Protein AF-A0A6L5XKI9-F1 (afdb_monomer_lite)

Foldseek 3Di:
DPPVVVVVCVVDVDPDPLVVLVVCVVVVPVVSVVVVVVVVVVPDCDDPPDPDPPPPPPVVVVVLVVQLVVLVVVLVVVLVVLVPDPVDDPLRSVLVNLVSLLVSLCSNCVSVVNHQDDWDWDADPLSWIWIATPVRKIWIHPPFKIFIDLVDPSRVVSSVSSCCSSQNPQWDDDRGMIGGHPDDPPPPVDPPPPPDDDDDDD

Sequence (202 aa):
MLPEREALRREIPYTSWQDFLKLEAEKGNETALAVLRSRKEVAEPEQPQEQKPPVKNWMERGSEYAMKTAIRAEYAEKERKLQQRDAISHKGKKQLQAFLHMEQITAEAHAEGTKLGKIKRRIDNNGIVIFTLESGGTIRDTGKEIFFSSHDTRAERVALLYAAKKWGKRLTIEKGHIMFQPERHIERKAPELEKKRKGLSR

pLDDT: mean 71.61, std 15.51, range [36.69, 89.5]

Radius of gyration: 30.49 Å; chains: 1; bounding box: 78×55×74 Å

Organism: NCBI:txid2605782

Secondary structure (DSSP, 8-state):
--HHHHHHHHH---SSHHHHHHHHHHTT-HHHHHHHHHHHHT-S-------PPP---HHHHHHHHHHHHHHHHHHHHHHHHHHT-TTS-HHHHHHHHHHHHHHHHHHHHHHTT------EEEE-TT--EEEE-TTS-EEEE-SSEEEE-TT-HHHHHHHHHHHHHHHTT-EEEETTEEEE----------------------

Structure (mmCIF, N/CA/C/O backbone):
data_AF-A0A6L5XKI9-F1
#
_entry.id   AF-A0A6L5XKI9-F1
#
loop_
_atom_site.group_PDB
_atom_site.id
_atom_site.type_symbol
_atom_site.label_atom_id
_atom_site.label_alt_id
_atom_site.label_comp_id
_atom_site.label_asym_id
_atom_site.label_entity_id
_atom_site.label_seq_id
_atom_site.pdbx_PDB_ins_code
_atom_site.Cartn_x
_atom_site.Cartn_y
_atom_site.Cartn_z
_atom_site.occupancy
_atom_site.B_iso_or_equiv
_atom_site.auth_seq_id
_atom_site.auth_comp_id
_atom_site.auth_asym_id
_atom_site.auth_atom_id
_atom_site.pdbx_PDB_model_num
ATOM 1 N N . MET A 1 1 ? -5.923 37.649 39.180 1.00 46.19 1 MET A N 1
ATOM 2 C CA . MET A 1 1 ? -7.287 37.341 38.688 1.00 46.19 1 MET A CA 1
ATOM 3 C C . MET A 1 1 ? -7.769 35.986 39.235 1.00 46.19 1 MET A C 1
ATOM 5 O O . MET A 1 1 ? -7.979 35.052 38.476 1.00 46.19 1 MET A O 1
ATOM 9 N N . LEU A 1 2 ? -7.904 35.858 40.561 1.00 53.28 2 LEU A N 1
ATOM 10 C CA . LEU A 1 2 ? -8.533 34.722 41.259 1.00 53.28 2 LEU A CA 1
ATOM 11 C C . LEU A 1 2 ? -9.493 35.098 42.429 1.00 53.28 2 LEU A C 1
ATOM 13 O O . LEU A 1 2 ? -10.073 34.165 42.972 1.00 53.28 2 LEU A O 1
ATOM 17 N N . PRO A 1 3 ? -9.745 36.373 42.821 1.00 54.84 3 PRO A N 1
ATOM 18 C CA . PRO A 1 3 ? -10.609 36.638 43.982 1.00 54.84 3 PRO A CA 1
ATOM 19 C C . PRO A 1 3 ? -12.112 36.453 43.692 1.00 54.84 3 PRO A C 1
ATOM 21 O O . PRO A 1 3 ? -12.876 36.112 44.589 1.00 54.84 3 PRO A O 1
ATOM 24 N N . GLU A 1 4 ? -12.552 36.597 42.437 1.00 52.97 4 GLU A N 1
ATOM 25 C CA . GLU A 1 4 ? -13.977 36.477 42.070 1.00 52.97 4 GLU A CA 1
ATOM 26 C C . GLU A 1 4 ? -14.499 35.031 42.146 1.00 52.97 4 GLU A C 1
ATOM 28 O O . GLU A 1 4 ? -15.661 34.796 42.473 1.00 52.97 4 GLU A O 1
ATOM 33 N N . ARG A 1 5 ? -13.635 34.031 41.911 1.00 49.28 5 ARG A N 1
ATOM 34 C CA . ARG A 1 5 ? -14.015 32.607 41.991 1.00 49.28 5 ARG A CA 1
ATOM 35 C C . ARG A 1 5 ? -14.169 32.114 43.428 1.00 49.28 5 ARG A C 1
ATOM 37 O O . ARG A 1 5 ? -14.938 31.192 43.669 1.00 49.28 5 ARG A O 1
ATOM 44 N N . GLU A 1 6 ? -13.435 32.695 44.372 1.00 52.97 6 GLU A N 1
ATOM 45 C CA . GLU A 1 6 ? -13.528 32.344 45.794 1.00 52.97 6 GLU A CA 1
ATOM 46 C C . GLU A 1 6 ? -14.753 32.978 46.459 1.00 52.97 6 GLU A C 1
ATOM 48 O O . GLU A 1 6 ? -15.376 32.341 47.308 1.00 52.97 6 GLU A O 1
ATOM 53 N N . ALA A 1 7 ? -15.159 34.173 46.016 1.00 53.84 7 ALA A N 1
ATOM 54 C CA . ALA A 1 7 ? -16.416 34.794 46.428 1.00 53.84 7 ALA A CA 1
ATOM 55 C C . ALA A 1 7 ? -17.636 33.973 45.967 1.00 53.84 7 ALA A C 1
ATOM 57 O O . ALA A 1 7 ? -18.486 33.629 46.785 1.00 53.84 7 ALA A O 1
ATOM 58 N N . LEU A 1 8 ? -17.658 33.534 44.701 1.00 53.00 8 LEU A N 1
ATOM 59 C CA . LEU A 1 8 ? -18.723 32.671 44.162 1.00 53.00 8 LEU A CA 1
ATOM 60 C C . LEU A 1 8 ? -18.808 31.294 44.849 1.00 53.00 8 LEU A C 1
ATOM 62 O O . LEU A 1 8 ? -19.882 30.702 44.924 1.00 53.00 8 LEU A O 1
ATOM 66 N N . ARG A 1 9 ? -17.696 30.783 45.399 1.00 50.03 9 ARG A N 1
ATOM 67 C CA . ARG A 1 9 ? -17.670 29.535 46.189 1.00 50.03 9 ARG A CA 1
ATOM 68 C C . ARG A 1 9 ? -18.319 29.667 47.568 1.00 50.03 9 ARG A C 1
ATOM 70 O O . ARG A 1 9 ? -18.692 28.648 48.140 1.00 50.03 9 ARG A O 1
ATOM 77 N N . ARG A 1 10 ? -18.432 30.881 48.120 1.00 54.41 10 ARG A N 1
ATOM 78 C CA . ARG A 1 10 ? -19.146 31.109 49.389 1.00 54.41 10 ARG A CA 1
ATOM 79 C C . ARG A 1 10 ? -20.660 31.143 49.199 1.00 54.41 10 ARG A C 1
ATOM 81 O O . ARG A 1 10 ? -21.382 30.754 50.107 1.00 54.41 10 ARG A O 1
ATOM 88 N N . GLU A 1 11 ? -21.123 31.576 48.031 1.00 56.28 11 GLU A N 1
ATOM 89 C CA . GLU A 1 11 ? -22.552 31.665 47.704 1.00 56.28 11 GLU A CA 1
ATOM 90 C C . GLU A 1 11 ? -23.128 30.339 47.189 1.00 56.28 11 GLU A C 1
ATOM 92 O O . GLU A 1 11 ? -24.318 30.076 47.350 1.00 56.28 11 GLU A O 1
ATOM 97 N N . ILE A 1 12 ? -22.288 29.476 46.609 1.00 57.06 12 ILE A N 1
ATOM 98 C CA . ILE A 1 12 ? -22.697 28.193 46.034 1.00 57.06 12 ILE A CA 1
ATOM 99 C C . ILE A 1 12 ? -21.876 27.056 46.672 1.00 57.06 12 ILE A C 1
ATOM 101 O O . ILE A 1 12 ? -20.781 26.744 46.198 1.00 57.06 12 ILE A O 1
ATOM 105 N N . PRO A 1 13 ? -22.376 26.402 47.742 1.00 62.66 13 PRO A N 1
ATOM 106 C CA . PRO A 1 13 ? -21.633 25.371 48.474 1.00 62.66 13 PRO A CA 1
ATOM 107 C C . PRO A 1 13 ? -21.589 24.004 47.765 1.00 62.66 13 PRO A C 1
ATOM 109 O O . PRO A 1 13 ? -21.212 23.010 48.378 1.00 62.66 13 PRO A O 1
ATOM 112 N N . TYR A 1 14 ? -21.973 23.917 46.488 1.00 65.50 14 TYR A N 1
ATOM 113 C CA . TYR A 1 14 ? -21.940 22.676 45.715 1.00 65.50 14 TYR A CA 1
ATOM 114 C C . TYR A 1 14 ? -20.891 22.753 44.601 1.00 65.50 14 TYR A C 1
ATOM 116 O O . TYR A 1 14 ? -20.975 23.557 43.677 1.00 65.50 14 TYR A O 1
ATOM 124 N N . THR A 1 15 ? -19.887 21.880 44.676 1.00 66.75 15 THR A N 1
ATOM 125 C CA . THR A 1 15 ? -18.858 21.702 43.634 1.00 66.75 15 THR A CA 1
ATOM 126 C C . THR A 1 15 ? -19.218 20.586 42.656 1.00 66.75 15 THR A C 1
ATOM 128 O O . THR A 1 15 ? -18.597 20.459 41.600 1.00 66.75 15 THR A O 1
ATOM 131 N N . SER A 1 16 ? -20.247 19.799 42.977 1.00 70.31 16 SER A N 1
ATOM 132 C CA . SER A 1 16 ? -20.778 18.745 42.129 1.00 70.31 16 SER A CA 1
ATOM 133 C C . SER A 1 16 ? -22.306 18.701 42.188 1.00 70.31 16 SER A C 1
ATOM 135 O O . SER A 1 16 ? -22.931 18.993 43.208 1.00 70.31 16 SER A O 1
ATOM 137 N N . TRP A 1 17 ? -22.920 18.269 41.086 1.00 75.12 17 TRP A N 1
ATOM 138 C CA . TRP A 1 17 ? -24.366 18.035 41.007 1.00 75.12 17 TRP A CA 1
ATOM 139 C C . TRP A 1 17 ? -24.859 17.002 42.037 1.00 75.12 17 TRP A C 1
ATOM 141 O O . TRP A 1 17 ? -26.009 17.033 42.457 1.00 75.12 17 TRP A O 1
ATOM 151 N N . GLN A 1 18 ? -23.989 16.086 42.473 1.00 81.62 18 GLN A N 1
ATOM 152 C CA . GLN A 1 18 ? -24.327 15.093 43.493 1.00 81.62 18 GLN A CA 1
ATOM 153 C C . GLN A 1 18 ? -24.444 15.708 44.890 1.00 81.62 18 GLN A C 1
ATOM 155 O O . GLN A 1 18 ? -25.317 15.292 45.646 1.00 81.62 18 GLN A O 1
ATOM 160 N N . ASP A 1 19 ? -23.609 16.692 45.228 1.00 81.62 19 ASP A N 1
ATOM 161 C CA . ASP A 1 19 ? -23.655 17.347 46.543 1.00 81.62 19 ASP A CA 1
ATOM 162 C C . ASP A 1 19 ? -24.897 18.228 46.681 1.00 81.62 19 ASP A C 1
ATOM 164 O O . ASP A 1 19 ? -25.539 18.232 47.729 1.00 81.62 19 ASP A O 1
ATOM 168 N N . PHE A 1 20 ? -25.301 18.876 45.583 1.00 83.38 20 PHE A N 1
ATOM 169 C CA . PHE A 1 20 ? -26.582 19.574 45.497 1.00 83.38 20 PHE A CA 1
ATOM 170 C C . PHE A 1 20 ? -27.761 18.628 45.775 1.00 83.38 20 PHE A C 1
ATOM 172 O O . PHE A 1 20 ? -28.589 18.910 46.636 1.00 83.38 20 PHE A O 1
ATOM 179 N N . LEU A 1 21 ? -27.805 17.468 45.109 1.00 85.38 21 LEU A N 1
ATOM 180 C CA . LEU A 1 21 ? -28.890 16.498 45.289 1.00 85.38 21 LEU A CA 1
ATOM 181 C C . LEU A 1 21 ? -28.933 15.888 46.697 1.00 85.38 21 LEU A C 1
ATOM 183 O O . LEU A 1 21 ? -30.017 15.593 47.187 1.00 85.38 21 LEU A O 1
ATOM 187 N N . LYS A 1 22 ? -27.784 15.695 47.358 1.00 84.38 22 LYS A N 1
ATOM 188 C CA . LYS A 1 22 ? -27.736 15.187 48.741 1.00 84.38 22 LYS A CA 1
ATOM 189 C C . LYS A 1 22 ? -28.336 16.179 49.728 1.00 84.38 22 LYS A C 1
ATOM 191 O O . LYS A 1 22 ? -29.192 15.797 50.514 1.00 84.38 22 LYS A O 1
ATOM 196 N N . LEU A 1 23 ? -27.930 17.442 49.644 1.00 83.44 23 LEU A N 1
ATOM 197 C CA . LEU A 1 23 ? -28.416 18.493 50.536 1.00 83.44 23 LEU A CA 1
ATOM 198 C C . LEU A 1 23 ? -29.910 18.763 50.311 1.00 83.44 23 LEU A C 1
ATOM 200 O O . LEU A 1 23 ? -30.669 18.976 51.253 1.00 83.44 23 LEU A O 1
ATOM 204 N N . GLU A 1 24 ? -30.350 18.702 49.057 1.00 84.12 24 GLU A N 1
ATOM 205 C CA . GLU A 1 24 ? -31.756 18.858 48.696 1.00 84.12 24 GLU A CA 1
ATOM 206 C C . GLU A 1 24 ? -32.603 17.659 49.170 1.00 84.12 24 GLU A C 1
ATOM 208 O O . GLU A 1 24 ? -33.712 17.842 49.669 1.00 84.12 24 GLU A O 1
ATOM 213 N N . ALA A 1 25 ? -32.061 16.437 49.127 1.00 87.12 25 ALA A N 1
ATOM 214 C CA . ALA A 1 25 ? -32.695 15.262 49.726 1.00 87.12 25 ALA A CA 1
ATOM 215 C C . ALA A 1 25 ? -32.739 15.331 51.268 1.00 87.12 25 ALA A C 1
ATOM 217 O O . ALA A 1 25 ? -33.746 14.945 51.856 1.00 87.12 25 ALA A O 1
ATOM 218 N N . GLU A 1 26 ? -31.699 15.862 51.926 1.00 83.38 26 GLU A N 1
ATOM 219 C CA . GLU A 1 26 ? -31.672 16.103 53.382 1.00 83.38 26 GLU A CA 1
ATOM 220 C C . GLU A 1 26 ? -32.713 17.141 53.824 1.00 83.38 26 GLU A C 1
ATOM 222 O O . GLU A 1 26 ? -33.290 17.020 54.902 1.00 83.38 26 GLU A O 1
ATOM 227 N N . LYS A 1 27 ? -33.021 18.120 52.965 1.00 85.12 27 LYS A N 1
ATOM 228 C CA . LYS A 1 27 ? -34.136 19.065 53.150 1.00 85.12 27 LYS A CA 1
ATOM 229 C C . LYS A 1 27 ? -35.521 18.447 52.909 1.00 85.12 27 LYS A C 1
ATOM 231 O O . LYS A 1 27 ? -36.521 19.145 53.056 1.00 85.12 27 LYS A O 1
ATOM 236 N N . GLY A 1 28 ? -35.591 17.162 52.553 1.00 85.12 28 GLY A N 1
ATOM 237 C CA . GLY A 1 28 ? -36.837 16.423 52.342 1.00 85.12 28 GLY A CA 1
ATOM 238 C C . GLY A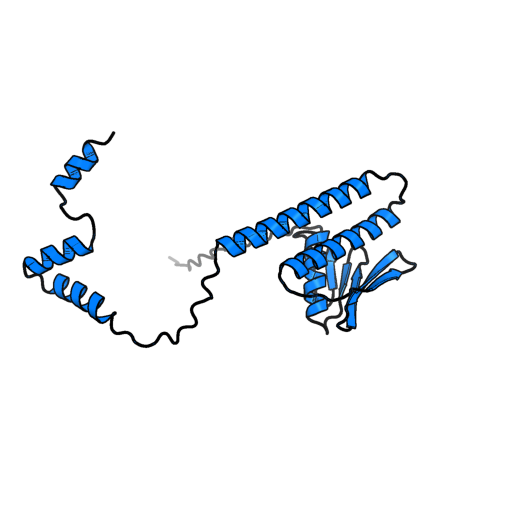 1 28 ? -37.347 16.421 50.900 1.00 85.12 28 GLY A C 1
ATOM 239 O O . GLY A 1 28 ? -38.498 16.064 50.669 1.00 85.12 28 GLY A O 1
ATOM 240 N N . ASN A 1 29 ? -36.530 16.804 49.912 1.00 87.25 29 ASN A N 1
ATOM 241 C CA . ASN A 1 29 ? -36.948 16.759 48.515 1.00 87.25 29 ASN A CA 1
ATOM 242 C C . ASN A 1 29 ? -36.943 15.315 47.980 1.00 87.25 29 ASN A C 1
ATOM 244 O O . ASN A 1 29 ? -35.898 14.732 47.669 1.00 87.25 29 ASN A O 1
ATOM 248 N N . GLU A 1 30 ? -38.140 14.753 47.822 1.00 84.62 30 GLU A N 1
ATOM 249 C CA . GLU A 1 30 ? -38.349 13.386 47.339 1.00 84.62 30 GLU A CA 1
ATOM 250 C C . GLU A 1 30 ? -37.837 13.172 45.910 1.00 84.62 30 GLU A C 1
ATOM 252 O O . GLU A 1 30 ? -37.385 12.077 45.576 1.00 84.62 30 GLU A O 1
ATOM 257 N N . THR A 1 31 ? -37.828 14.215 45.072 1.00 82.69 31 THR A N 1
ATOM 258 C CA . THR A 1 31 ? -37.318 14.114 43.695 1.00 82.69 31 THR A CA 1
ATOM 259 C C . THR A 1 31 ? -35.799 13.977 43.670 1.00 82.69 31 THR A C 1
ATOM 261 O O . THR A 1 31 ? -35.264 13.143 42.939 1.00 82.69 31 THR A O 1
ATOM 264 N N . ALA A 1 32 ? -35.090 14.717 44.526 1.00 83.69 32 ALA A N 1
ATOM 265 C CA . ALA A 1 32 ? -33.645 14.585 44.671 1.00 83.69 32 ALA A CA 1
ATOM 266 C C . ALA A 1 32 ? -33.271 13.208 45.245 1.00 83.69 32 ALA A C 1
ATOM 268 O O . ALA A 1 32 ? -32.338 12.558 44.763 1.00 83.69 32 ALA A O 1
ATOM 269 N N . LEU A 1 33 ? -34.059 12.719 46.210 1.00 83.44 33 LEU A N 1
ATOM 270 C CA . LEU A 1 33 ? -33.906 11.384 46.782 1.00 83.44 33 LEU A CA 1
ATOM 271 C C . LEU A 1 33 ? -34.162 10.276 45.746 1.00 83.44 33 LEU A C 1
ATOM 273 O O . LEU A 1 33 ? -33.397 9.315 45.684 1.00 83.44 33 LEU A O 1
ATOM 277 N N . ALA A 1 34 ? -35.183 10.421 44.898 1.00 84.94 34 ALA A N 1
ATOM 278 C CA . ALA A 1 34 ? -35.474 9.498 43.802 1.00 84.94 34 ALA A CA 1
ATOM 279 C C . ALA A 1 34 ? -34.345 9.463 42.760 1.00 84.94 34 ALA A C 1
ATOM 281 O O . ALA A 1 34 ? -33.941 8.382 42.338 1.00 84.94 34 ALA A O 1
ATOM 282 N N . VAL A 1 35 ? -33.764 10.613 42.397 1.00 84.44 35 VAL A N 1
ATOM 283 C CA . VAL A 1 35 ? -32.612 10.674 41.477 1.00 84.44 35 VAL A CA 1
ATOM 284 C C . VAL A 1 35 ? -31.374 10.000 42.082 1.00 84.44 35 VAL A C 1
ATOM 286 O O . VAL A 1 35 ? -30.648 9.292 41.378 1.00 84.44 35 VAL A O 1
ATOM 289 N N . LEU A 1 36 ? -31.133 10.173 43.388 1.00 83.25 36 LEU A N 1
ATOM 290 C CA . LEU A 1 36 ? -30.046 9.489 44.100 1.00 83.25 36 LEU A CA 1
ATOM 291 C C . LEU A 1 36 ? -30.270 7.973 44.187 1.00 83.25 36 LEU A C 1
ATOM 293 O O . LEU A 1 36 ? -29.310 7.218 44.027 1.00 83.25 36 LEU A O 1
ATOM 297 N N . ARG A 1 37 ? -31.513 7.525 44.407 1.00 80.69 37 ARG A N 1
ATOM 298 C CA . ARG A 1 37 ? -31.884 6.100 44.446 1.00 80.69 37 ARG A CA 1
ATOM 299 C C . ARG A 1 37 ? -31.805 5.450 43.070 1.00 80.69 37 ARG A C 1
ATOM 301 O O . ARG A 1 37 ? -31.129 4.440 42.949 1.00 80.69 37 ARG A O 1
ATOM 308 N N . SER A 1 38 ? -32.348 6.084 42.033 1.00 78.06 38 SER A N 1
ATOM 309 C CA . SER A 1 38 ? -32.266 5.614 40.644 1.00 78.06 38 SER A CA 1
ATOM 310 C C . SER A 1 38 ? -30.817 5.412 40.195 1.00 78.06 38 SER A C 1
ATOM 312 O O . SER A 1 38 ? -30.472 4.373 39.644 1.00 78.06 38 SER A O 1
ATOM 314 N N . ARG A 1 39 ? -29.918 6.358 40.500 1.00 67.75 39 ARG A N 1
ATOM 315 C CA . ARG A 1 39 ? -28.485 6.193 40.200 1.00 67.75 39 ARG A CA 1
ATOM 316 C C . ARG A 1 39 ? -27.820 5.045 40.959 1.00 67.75 39 ARG A C 1
ATOM 318 O O . ARG A 1 39 ? -26.808 4.538 40.485 1.00 67.75 39 ARG A O 1
ATOM 325 N N . LYS A 1 40 ? -28.339 4.681 42.132 1.00 61.16 40 LYS A N 1
ATOM 326 C CA . LYS A 1 40 ? -27.826 3.590 42.966 1.00 61.16 40 LYS A CA 1
ATOM 327 C C . LYS A 1 40 ? -28.435 2.236 42.575 1.00 61.16 40 LYS A C 1
ATOM 329 O O . LYS A 1 40 ? -27.748 1.234 42.685 1.00 61.16 40 LYS A O 1
ATOM 334 N N . GLU A 1 41 ? -29.664 2.221 42.061 1.00 52.72 41 GLU A N 1
ATOM 335 C CA . GLU A 1 41 ? -30.341 1.041 41.497 1.00 52.72 41 GLU A CA 1
ATOM 336 C C . GLU A 1 41 ? -29.781 0.621 40.131 1.00 52.72 41 GLU A C 1
ATOM 338 O O . GLU A 1 41 ? -29.843 -0.551 39.788 1.00 52.72 41 GLU A O 1
ATOM 343 N N . VAL A 1 42 ? -29.113 1.514 39.389 1.00 50.81 42 VAL A N 1
ATOM 344 C CA . VAL A 1 42 ? -28.298 1.116 38.216 1.00 50.81 42 VAL A CA 1
ATOM 345 C C . VAL A 1 42 ? -27.017 0.351 38.633 1.00 50.81 42 VAL A C 1
ATOM 347 O O . VAL A 1 42 ? -26.216 -0.037 37.788 1.00 50.81 42 VAL A O 1
ATOM 350 N N . ALA A 1 43 ? -26.801 0.103 39.931 1.00 48.38 43 ALA A N 1
ATOM 351 C CA . ALA A 1 43 ? -25.688 -0.687 40.455 1.00 48.38 43 ALA A CA 1
ATOM 352 C C . ALA A 1 43 ? -26.155 -1.987 41.142 1.00 48.38 43 ALA A C 1
ATOM 354 O O . ALA A 1 43 ? -25.793 -2.249 42.288 1.00 48.38 43 ALA A O 1
ATOM 355 N N . GLU A 1 44 ? -26.894 -2.832 40.423 1.00 38.69 44 GLU A N 1
ATOM 356 C CA . GLU A 1 44 ? -26.805 -4.288 40.597 1.00 38.69 44 GLU A CA 1
ATOM 357 C C . GLU A 1 44 ? -25.967 -4.877 39.443 1.00 38.69 44 GLU A C 1
ATOM 359 O O . GLU A 1 44 ? -26.133 -4.461 38.294 1.00 38.69 44 GLU A O 1
ATOM 364 N N . PRO A 1 45 ? -25.008 -5.787 39.715 1.00 46.81 45 PRO A N 1
ATOM 365 C CA . PRO A 1 45 ? -24.079 -6.297 38.715 1.00 46.81 45 PRO A CA 1
ATOM 366 C C . PRO A 1 45 ? -24.757 -7.376 37.865 1.00 46.81 45 PRO A C 1
ATOM 368 O O . PRO A 1 45 ? -24.507 -8.570 38.028 1.00 46.81 45 PRO A O 1
ATOM 371 N N . GLU A 1 46 ? -25.610 -6.958 36.937 1.00 38.72 46 GLU A N 1
ATOM 372 C CA . GLU A 1 46 ? -26.016 -7.816 35.834 1.00 38.72 46 GLU A CA 1
ATOM 373 C C . GLU A 1 46 ? -24.802 -7.997 34.908 1.00 38.72 46 GLU A C 1
ATOM 375 O O . GLU A 1 46 ? -24.104 -7.046 34.544 1.00 38.72 46 GLU A O 1
ATOM 380 N N . GLN A 1 47 ? -24.461 -9.256 34.646 1.00 43.94 47 GLN A N 1
ATOM 381 C CA . GLN A 1 47 ? -23.241 -9.666 33.962 1.00 43.94 47 GLN A CA 1
ATOM 382 C C . GLN A 1 47 ? -23.002 -8.865 32.673 1.00 43.94 47 GLN A C 1
ATOM 384 O O . GLN A 1 47 ? -23.877 -8.843 31.807 1.00 43.94 47 GLN A O 1
ATOM 389 N N . PRO A 1 48 ? -21.805 -8.290 32.454 1.00 39.19 48 PRO A N 1
ATOM 390 C CA . PRO A 1 48 ? -21.479 -7.709 31.166 1.00 39.19 48 PRO A CA 1
ATOM 391 C C . PRO A 1 48 ? -21.211 -8.831 30.150 1.00 39.19 48 PRO A C 1
ATOM 393 O O . PRO A 1 48 ? -20.065 -9.119 29.811 1.00 39.19 48 PRO A O 1
ATOM 396 N N . GLN A 1 49 ? -22.270 -9.418 29.589 1.00 44.94 49 GLN A N 1
ATOM 397 C CA . GLN A 1 49 ? -22.266 -9.816 28.180 1.00 44.94 49 GLN A CA 1
ATOM 398 C C . GLN A 1 49 ? -22.451 -8.562 27.317 1.00 44.94 49 GLN A C 1
ATOM 400 O O . GLN A 1 49 ? -23.374 -8.429 26.526 1.00 44.94 49 GLN A O 1
ATOM 405 N N . GLU A 1 50 ? -21.512 -7.635 27.452 1.00 42.50 50 GLU A N 1
ATOM 406 C CA . GLU A 1 50 ? -21.270 -6.608 26.460 1.00 42.50 50 GLU A CA 1
ATOM 407 C C . GLU A 1 50 ? -19.849 -6.829 25.980 1.00 42.50 50 GLU A C 1
ATOM 409 O O . GLU A 1 50 ? -18.882 -6.731 26.741 1.00 42.50 50 GLU A O 1
ATOM 414 N N . GLN A 1 51 ? -19.727 -7.152 24.697 1.00 43.62 51 GLN A N 1
ATOM 415 C CA . GLN A 1 51 ? -18.487 -7.011 23.956 1.00 43.62 51 GLN A CA 1
ATOM 416 C C . GLN A 1 51 ? -18.083 -5.534 24.025 1.00 43.62 51 GLN A C 1
ATOM 418 O O . GLN A 1 51 ? -18.369 -4.747 23.125 1.00 43.62 51 GLN A O 1
ATOM 423 N N . LYS A 1 52 ? -17.428 -5.139 25.122 1.00 36.69 52 LYS A N 1
ATOM 424 C CA . LYS A 1 52 ? -16.680 -3.891 25.189 1.00 36.69 52 LYS A CA 1
ATOM 425 C C . LYS A 1 52 ? -15.744 -3.927 23.981 1.00 36.69 52 LYS A C 1
ATOM 427 O O . LYS A 1 52 ? -15.005 -4.911 23.848 1.00 36.69 52 LYS A O 1
ATOM 432 N N . PRO A 1 53 ? -15.744 -2.917 23.087 1.00 45.12 53 PRO A N 1
ATOM 433 C CA . PRO A 1 53 ? -14.667 -2.827 22.115 1.00 45.12 53 PRO A CA 1
ATOM 434 C C . PRO A 1 53 ? -13.368 -2.902 22.921 1.00 45.12 53 PRO A C 1
ATOM 436 O O . PRO A 1 53 ? -13.316 -2.301 24.003 1.00 45.12 53 PRO A O 1
ATOM 439 N N . PRO A 1 54 ? -12.358 -3.672 22.471 1.00 47.59 54 PRO A N 1
ATOM 440 C CA . PRO A 1 54 ? -11.141 -3.843 23.245 1.00 47.59 54 PRO A CA 1
ATOM 441 C C . PRO A 1 54 ? -10.673 -2.446 23.623 1.00 47.59 54 PRO A C 1
ATOM 443 O O . PRO A 1 54 ? -10.594 -1.577 22.742 1.00 47.59 54 PRO A O 1
ATOM 446 N N . VAL A 1 55 ? -10.469 -2.209 24.924 1.00 51.16 55 VAL A N 1
ATOM 447 C CA . VAL A 1 55 ? -9.896 -0.969 25.448 1.00 51.16 55 VAL A CA 1
ATOM 448 C C . VAL A 1 55 ? -8.495 -0.905 24.858 1.00 51.16 55 VAL A C 1
ATOM 450 O O . VAL A 1 55 ? -7.527 -1.404 25.413 1.00 51.16 55 VAL A O 1
ATOM 453 N N . LYS A 1 56 ? -8.426 -0.417 23.621 1.00 56.88 56 LYS A N 1
ATOM 454 C CA . LYS A 1 56 ? -7.223 -0.326 22.815 1.00 56.88 56 LYS A CA 1
ATOM 455 C C . LYS A 1 56 ? -6.331 0.643 23.571 1.00 56.88 56 LYS A C 1
ATOM 457 O O . LYS A 1 56 ? -6.630 1.838 23.600 1.00 56.88 56 LYS A O 1
ATOM 462 N N . ASN A 1 57 ? -5.272 0.117 24.174 1.00 64.44 57 ASN A N 1
ATOM 463 C CA . ASN A 1 57 ? -4.252 0.899 24.847 1.00 64.44 57 ASN A CA 1
ATOM 464 C C . ASN A 1 57 ? -3.763 1.990 23.891 1.00 64.44 57 ASN A C 1
ATOM 466 O O . ASN A 1 57 ? -3.150 1.726 22.856 1.00 64.44 57 ASN A O 1
ATOM 470 N N . TRP A 1 58 ? -4.060 3.244 24.221 1.00 56.06 58 TRP A N 1
ATOM 471 C CA . TRP A 1 58 ? -3.624 4.391 23.427 1.00 56.06 58 TRP A CA 1
ATOM 472 C C . TRP A 1 58 ? -2.090 4.466 23.339 1.00 56.06 58 TRP A C 1
ATOM 474 O O . TRP A 1 58 ? -1.564 4.927 22.328 1.00 56.06 58 TRP A O 1
ATOM 484 N N . MET A 1 59 ? -1.384 3.935 24.346 1.00 60.72 59 MET A N 1
ATOM 485 C CA . MET A 1 59 ? 0.074 3.776 24.352 1.00 60.72 59 MET A CA 1
ATOM 486 C C . MET A 1 59 ? 0.577 2.745 23.334 1.00 60.72 59 MET A C 1
ATOM 488 O O . MET A 1 59 ? 1.531 3.032 22.617 1.00 60.72 59 MET A O 1
ATOM 492 N N . GLU A 1 60 ? -0.076 1.587 23.211 1.00 64.25 60 GLU A N 1
ATOM 493 C CA . GLU A 1 60 ? 0.286 0.573 22.207 1.00 64.25 60 GLU A CA 1
ATOM 494 C C . GLU A 1 60 ? 0.083 1.115 20.795 1.00 64.25 60 GLU A C 1
ATOM 496 O O . GLU A 1 60 ? 0.990 1.031 19.972 1.00 64.25 60 GLU A O 1
ATOM 501 N N . ARG A 1 61 ? -1.043 1.802 20.544 1.00 60.88 61 ARG A N 1
ATOM 502 C CA . ARG A 1 61 ? -1.246 2.499 19.266 1.00 60.88 61 ARG A CA 1
ATOM 503 C C . ARG A 1 61 ? -0.141 3.517 19.009 1.00 60.88 61 ARG A C 1
ATOM 505 O O . ARG A 1 61 ? 0.385 3.560 17.905 1.00 60.88 61 ARG A O 1
ATOM 512 N N . GLY A 1 62 ? 0.206 4.342 19.999 1.00 68.50 62 GLY A N 1
ATOM 513 C CA . GLY A 1 62 ? 1.278 5.333 19.876 1.00 68.50 62 GLY A CA 1
ATOM 514 C C . GLY A 1 62 ? 2.620 4.702 19.499 1.00 68.50 62 GLY A C 1
ATOM 515 O O . GLY A 1 62 ? 3.300 5.206 18.606 1.00 68.50 62 GLY A O 1
ATOM 516 N N . SER A 1 63 ? 2.952 3.563 20.113 1.00 70.75 63 SER A N 1
ATOM 517 C CA . SER A 1 63 ? 4.151 2.777 19.806 1.00 70.75 63 SER A CA 1
ATOM 518 C C . SER A 1 63 ? 4.116 2.199 18.386 1.00 70.75 63 SER A C 1
ATOM 520 O O . SER A 1 63 ? 5.054 2.394 17.616 1.00 70.75 63 SER A O 1
ATOM 522 N N . GLU A 1 64 ? 3.002 1.584 17.978 1.00 65.69 64 GLU A N 1
ATOM 523 C CA . GLU A 1 64 ? 2.812 1.068 16.614 1.00 65.69 64 GLU A CA 1
ATOM 524 C C . GLU A 1 64 ? 2.908 2.178 15.556 1.00 65.69 64 GLU A C 1
ATOM 526 O O . GLU A 1 64 ? 3.521 1.995 14.500 1.00 65.69 64 GLU A O 1
ATOM 531 N N . TYR A 1 65 ? 2.330 3.353 15.827 1.00 67.81 65 TYR A N 1
ATOM 532 C CA . TYR A 1 65 ? 2.452 4.522 14.956 1.00 67.81 65 TYR A CA 1
ATOM 533 C C . TYR A 1 65 ? 3.901 5.000 14.869 1.00 67.81 65 TYR A C 1
ATOM 535 O O . TYR A 1 65 ? 4.373 5.252 13.761 1.00 67.81 65 TYR A O 1
ATOM 543 N N . ALA A 1 66 ? 4.614 5.075 15.996 1.00 72.88 66 ALA A N 1
ATOM 544 C CA . ALA A 1 66 ? 6.020 5.465 16.036 1.00 72.88 66 ALA A CA 1
ATOM 545 C C . ALA A 1 66 ? 6.901 4.493 15.230 1.00 72.88 66 ALA A C 1
ATOM 547 O O . ALA A 1 66 ? 7.690 4.926 14.384 1.00 72.88 66 ALA A O 1
ATOM 548 N N . MET A 1 67 ? 6.699 3.182 15.398 1.00 74.06 67 MET A N 1
ATOM 549 C CA . MET A 1 67 ? 7.390 2.146 14.622 1.00 74.06 67 MET A CA 1
ATOM 550 C C . MET A 1 67 ? 7.114 2.286 13.121 1.00 74.06 67 MET A C 1
ATOM 552 O O . MET A 1 67 ? 8.046 2.312 12.318 1.00 74.06 67 MET A O 1
ATOM 556 N N . LYS A 1 68 ? 5.850 2.478 12.721 1.00 74.69 68 LYS A N 1
ATOM 557 C CA . LYS A 1 68 ? 5.488 2.739 11.317 1.00 74.69 68 LYS A CA 1
ATOM 558 C C . LYS A 1 68 ? 6.141 4.006 10.778 1.00 74.69 68 LYS A C 1
ATOM 560 O O . LYS A 1 68 ? 6.575 4.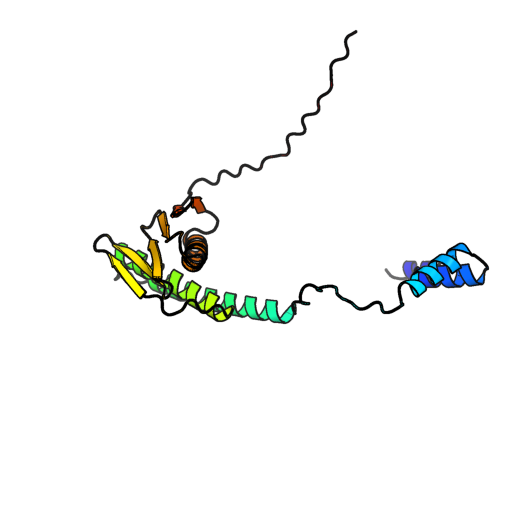023 9.628 1.00 74.69 68 LYS A O 1
ATOM 565 N N . THR A 1 69 ? 6.213 5.075 11.571 1.00 74.38 69 THR A N 1
ATOM 566 C CA . THR A 1 69 ? 6.866 6.319 11.143 1.00 74.38 69 THR A CA 1
ATOM 567 C C . THR A 1 69 ? 8.373 6.164 10.985 1.00 74.38 69 THR A C 1
ATOM 569 O O . THR A 1 69 ? 8.915 6.703 10.024 1.00 74.38 69 THR A O 1
ATOM 572 N N . ALA A 1 70 ? 9.031 5.385 11.846 1.00 78.56 70 ALA A N 1
ATOM 573 C CA . ALA A 1 70 ? 10.454 5.083 11.721 1.00 78.56 70 ALA A CA 1
ATOM 574 C C . ALA A 1 70 ? 10.735 4.282 10.443 1.00 78.56 70 ALA A C 1
ATOM 576 O O . ALA A 1 70 ? 11.538 4.709 9.616 1.00 78.56 70 ALA A O 1
ATOM 577 N N . ILE A 1 71 ? 9.965 3.212 10.204 1.00 78.00 71 ILE A N 1
ATOM 578 C CA . ILE A 1 71 ? 10.020 2.437 8.954 1.00 78.00 71 ILE A CA 1
ATOM 579 C C . ILE A 1 71 ? 9.831 3.379 7.754 1.00 78.00 71 ILE A C 1
ATOM 581 O O . ILE A 1 71 ? 10.620 3.378 6.811 1.00 78.00 71 ILE A O 1
ATOM 585 N N . ARG A 1 72 ? 8.822 4.256 7.791 1.00 77.69 72 ARG A N 1
ATOM 586 C CA . ARG A 1 72 ? 8.578 5.234 6.718 1.00 77.69 72 ARG A CA 1
ATOM 587 C C . ARG A 1 72 ? 9.755 6.170 6.473 1.00 77.69 72 ARG A C 1
ATOM 589 O O . ARG A 1 72 ? 10.037 6.447 5.309 1.00 77.69 72 ARG A O 1
ATOM 596 N N . ALA A 1 73 ? 10.407 6.649 7.528 1.00 74.69 73 ALA A N 1
ATOM 597 C CA . ALA A 1 73 ? 11.566 7.525 7.421 1.00 74.69 73 ALA A CA 1
ATOM 598 C C . ALA A 1 73 ? 12.752 6.802 6.764 1.00 74.69 73 ALA A C 1
ATOM 600 O O . ALA A 1 73 ? 13.307 7.308 5.790 1.00 74.69 73 ALA A O 1
ATOM 601 N N . GLU A 1 74 ? 13.064 5.581 7.203 1.00 78.44 74 GLU A N 1
ATOM 602 C CA . GLU A 1 74 ? 14.149 4.773 6.632 1.00 78.44 74 GLU A CA 1
ATOM 603 C C . GLU A 1 74 ? 13.957 4.514 5.131 1.00 78.44 74 GLU A C 1
ATOM 605 O O . GLU A 1 74 ? 14.884 4.658 4.329 1.00 78.44 74 GLU A O 1
ATOM 610 N N . TYR A 1 75 ? 12.742 4.143 4.719 1.00 78.94 75 TYR A N 1
ATOM 611 C CA . TYR A 1 75 ? 12.455 3.896 3.306 1.00 78.94 75 TYR A CA 1
ATOM 612 C C . TYR A 1 75 ? 12.447 5.191 2.477 1.00 78.94 75 TYR A C 1
ATOM 614 O O . TYR A 1 75 ? 12.897 5.169 1.331 1.00 78.94 75 TYR A O 1
ATOM 622 N N . ALA A 1 76 ? 12.054 6.333 3.052 1.00 75.31 76 ALA A N 1
ATOM 623 C CA . ALA A 1 76 ? 12.164 7.634 2.384 1.00 75.31 76 ALA A CA 1
ATOM 624 C C . ALA A 1 76 ? 13.629 8.045 2.140 1.00 75.31 76 ALA A C 1
ATOM 626 O O . ALA A 1 76 ? 13.958 8.612 1.095 1.00 75.31 76 ALA A O 1
ATOM 627 N N . GLU A 1 77 ? 14.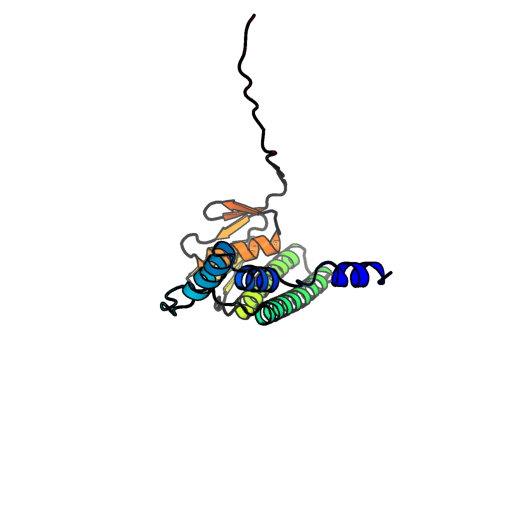540 7.723 3.060 1.00 78.00 77 GLU A N 1
ATOM 628 C CA . GLU A 1 77 ? 15.974 7.925 2.840 1.00 78.00 77 GLU A CA 1
ATOM 629 C C . GLU A 1 77 ? 16.518 7.031 1.724 1.00 78.00 77 GLU A C 1
ATOM 631 O O . GLU A 1 77 ? 17.312 7.485 0.895 1.00 78.00 77 GLU A O 1
ATOM 636 N N . LYS A 1 78 ? 16.074 5.769 1.662 1.00 79.31 78 LYS A N 1
ATOM 637 C CA . LYS A 1 78 ? 16.432 4.852 0.568 1.00 79.31 78 LYS A CA 1
ATOM 638 C C . LYS A 1 78 ? 15.945 5.378 -0.785 1.00 79.31 78 LYS A C 1
ATOM 640 O O . LYS A 1 78 ? 16.710 5.343 -1.749 1.00 79.31 78 LYS A O 1
ATOM 645 N N . GLU A 1 79 ? 14.728 5.920 -0.856 1.00 77.00 79 GLU A N 1
ATOM 646 C CA . GLU A 1 79 ? 14.215 6.568 -2.070 1.00 77.00 79 GLU A CA 1
ATOM 647 C C . GLU A 1 79 ? 15.048 7.795 -2.467 1.00 77.00 79 GLU A C 1
ATOM 649 O O . GLU A 1 79 ? 15.403 7.940 -3.637 1.00 77.00 79 GLU A O 1
ATOM 654 N N . ARG A 1 80 ? 15.433 8.650 -1.509 1.00 77.19 80 ARG A N 1
ATOM 655 C CA . ARG A 1 80 ? 16.307 9.808 -1.776 1.00 77.19 80 ARG A CA 1
ATOM 656 C C . ARG A 1 80 ? 17.667 9.391 -2.327 1.00 77.19 80 ARG A C 1
ATOM 658 O O . ARG A 1 80 ? 18.112 9.937 -3.335 1.00 77.19 80 ARG A O 1
ATOM 665 N N . LYS A 1 81 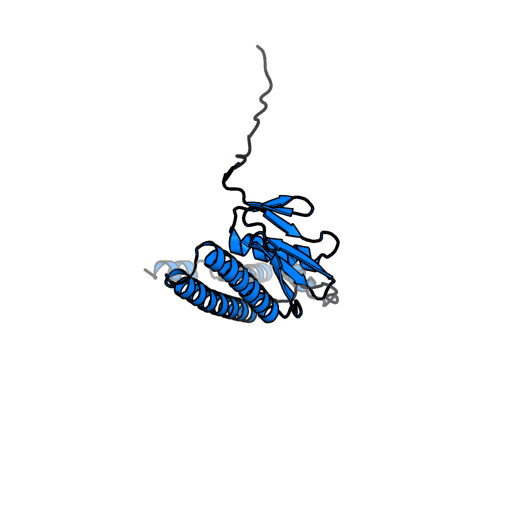? 18.296 8.381 -1.722 1.00 81.38 81 LYS A N 1
ATOM 666 C CA . LYS A 1 81 ? 19.563 7.810 -2.210 1.00 81.38 81 LYS A CA 1
ATOM 667 C C . LYS A 1 81 ? 19.415 7.240 -3.622 1.00 81.38 81 LYS A C 1
ATOM 669 O O . LYS A 1 81 ? 20.326 7.367 -4.432 1.00 81.38 81 LYS A O 1
ATOM 674 N N . LEU A 1 82 ? 18.271 6.631 -3.937 1.00 76.38 82 LEU A N 1
ATOM 675 C CA . LEU A 1 82 ? 17.986 6.123 -5.279 1.00 76.38 82 LEU A CA 1
ATOM 676 C C . LEU A 1 82 ? 17.820 7.256 -6.305 1.00 76.38 82 LEU A C 1
ATOM 678 O O . LEU A 1 82 ? 18.291 7.125 -7.434 1.00 76.38 82 LEU A O 1
ATOM 682 N N . GLN A 1 83 ? 17.184 8.366 -5.926 1.00 76.38 83 GLN A N 1
ATOM 683 C CA . GLN A 1 83 ? 17.011 9.526 -6.805 1.00 76.38 83 GLN A CA 1
ATOM 684 C C . GLN A 1 83 ? 18.344 10.196 -7.146 1.00 76.38 83 GLN A C 1
ATOM 686 O O . GLN A 1 83 ? 18.573 10.485 -8.320 1.00 76.38 83 GLN A O 1
ATOM 691 N N . GLN A 1 84 ? 19.220 10.355 -6.149 1.00 80.94 84 GLN A N 1
ATOM 692 C CA . GLN A 1 84 ? 20.551 10.966 -6.274 1.00 80.94 84 GLN A CA 1
ATOM 693 C C . GLN A 1 84 ? 21.541 10.148 -7.118 1.00 80.94 84 GLN A C 1
ATOM 695 O O . GLN A 1 84 ? 22.590 10.650 -7.504 1.00 80.94 84 GLN A O 1
ATOM 700 N N . ARG A 1 85 ? 21.251 8.872 -7.397 1.00 81.31 85 ARG A N 1
ATOM 701 C CA . ARG A 1 85 ? 22.113 8.037 -8.241 1.00 81.31 85 ARG A CA 1
ATOM 702 C C . ARG A 1 85 ? 21.888 8.356 -9.712 1.00 81.31 85 ARG A C 1
ATOM 704 O O . ARG A 1 85 ? 20.916 7.886 -10.295 1.00 81.31 85 ARG A O 1
ATOM 711 N N . ASP A 1 86 ? 22.808 9.068 -10.344 1.00 75.06 86 ASP A N 1
ATOM 712 C CA . ASP A 1 86 ? 22.704 9.397 -11.776 1.00 75.06 86 ASP A CA 1
ATOM 713 C C . ASP A 1 86 ? 23.117 8.252 -12.712 1.00 75.06 86 ASP A C 1
ATOM 715 O O . ASP A 1 86 ? 22.729 8.227 -13.874 1.00 75.06 86 ASP A O 1
ATOM 719 N N . ALA A 1 87 ? 23.794 7.227 -12.187 1.00 81.44 87 ALA A N 1
ATOM 720 C CA . ALA A 1 87 ? 24.228 6.053 -12.950 1.00 81.44 87 ALA A CA 1
ATOM 721 C C . ALA A 1 87 ? 23.086 5.112 -13.402 1.00 81.44 87 ALA A C 1
ATOM 723 O O . ALA A 1 87 ? 23.333 4.143 -14.117 1.00 81.44 87 ALA A O 1
ATOM 724 N N . ILE A 1 88 ? 21.841 5.341 -12.967 1.00 81.06 88 ILE A N 1
ATOM 725 C CA . ILE A 1 88 ? 20.708 4.441 -13.229 1.00 81.06 88 ILE A CA 1
ATOM 726 C C . ILE A 1 88 ? 19.751 5.088 -14.230 1.00 81.06 88 ILE A C 1
ATOM 728 O O . ILE A 1 88 ? 19.240 6.184 -14.000 1.00 81.06 88 ILE A O 1
ATOM 732 N N . SER A 1 89 ? 19.429 4.362 -15.303 1.00 83.38 89 SER A N 1
ATOM 733 C CA . SER A 1 89 ? 18.407 4.773 -16.273 1.00 83.38 89 SER A CA 1
ATOM 734 C C . SER A 1 89 ? 17.056 5.045 -15.599 1.00 83.38 89 SER A C 1
ATOM 736 O O . SER A 1 89 ? 16.655 4.345 -14.665 1.00 83.38 89 SER A O 1
ATOM 738 N N . HIS A 1 90 ? 16.290 6.006 -16.124 1.00 79.75 90 HIS A N 1
ATOM 739 C CA . HIS A 1 90 ? 14.944 6.334 -15.638 1.00 79.75 90 HIS A CA 1
ATOM 740 C C . HIS A 1 90 ? 14.026 5.107 -15.505 1.00 79.75 90 HIS A C 1
ATOM 742 O O . HIS A 1 90 ? 13.222 5.041 -14.572 1.00 79.75 90 HIS A O 1
ATOM 748 N N . LYS A 1 91 ? 14.151 4.118 -16.404 1.00 79.81 91 LYS A N 1
ATOM 749 C CA . LYS A 1 91 ? 13.350 2.883 -16.358 1.00 79.81 91 LYS A CA 1
ATOM 750 C C . LYS A 1 91 ? 13.738 2.007 -15.157 1.00 79.81 91 LYS A C 1
ATOM 752 O O . LYS A 1 91 ? 12.859 1.553 -14.428 1.00 79.81 91 LYS A O 1
ATOM 757 N N . GLY A 1 92 ? 15.038 1.871 -14.890 1.00 80.44 92 GLY A N 1
ATOM 758 C CA . GLY A 1 92 ? 15.566 1.162 -13.721 1.00 80.44 92 GLY A CA 1
ATOM 759 C C . GLY A 1 92 ? 15.229 1.863 -12.403 1.00 80.44 92 GLY A C 1
ATOM 760 O O . GLY A 1 92 ? 14.823 1.204 -11.449 1.00 80.44 92 GLY A O 1
ATOM 761 N N . LYS A 1 93 ? 15.283 3.205 -12.358 1.00 83.62 93 LYS A N 1
ATOM 762 C CA . LYS A 1 93 ? 14.855 3.984 -11.180 1.00 83.62 93 LYS A CA 1
ATOM 763 C C . LYS A 1 93 ? 13.389 3.709 -10.828 1.00 83.62 93 LYS A C 1
ATOM 765 O O . LYS A 1 93 ? 13.088 3.447 -9.668 1.00 83.62 93 LYS A O 1
ATOM 770 N N . LYS A 1 94 ? 12.488 3.697 -11.820 1.00 82.50 94 LYS A N 1
ATOM 771 C CA . LYS A 1 94 ? 11.059 3.390 -11.609 1.00 82.50 94 LYS A CA 1
ATOM 772 C C . LYS A 1 94 ? 10.829 1.969 -11.081 1.00 82.50 94 LYS A C 1
ATOM 774 O O . LYS A 1 94 ? 10.001 1.780 -10.196 1.00 82.50 94 LYS A O 1
ATOM 779 N N . GLN A 1 95 ? 11.572 0.986 -11.588 1.00 84.06 95 GLN A N 1
ATOM 780 C CA . GLN A 1 95 ? 11.482 -0.407 -11.131 1.00 84.06 95 GLN A CA 1
ATOM 781 C C . GLN A 1 95 ? 11.982 -0.570 -9.693 1.00 84.06 95 GLN A C 1
ATOM 783 O O . GLN A 1 95 ? 11.313 -1.183 -8.865 1.00 84.06 95 GLN A O 1
ATOM 788 N N . LEU A 1 96 ? 13.128 0.033 -9.372 1.00 84.56 96 LEU A N 1
ATOM 789 C CA . LEU A 1 96 ? 13.678 0.025 -8.018 1.00 84.56 96 LEU A CA 1
ATOM 790 C C . LEU A 1 96 ? 12.753 0.744 -7.034 1.00 84.56 96 LEU A C 1
ATOM 792 O O . LEU A 1 96 ? 12.576 0.282 -5.911 1.00 84.56 96 LEU A O 1
ATOM 796 N N . GLN A 1 97 ? 12.101 1.822 -7.467 1.00 85.56 97 GLN A N 1
ATOM 797 C CA . GLN A 1 97 ? 11.109 2.503 -6.649 1.00 85.56 97 GLN A CA 1
ATOM 798 C C . GLN A 1 97 ? 9.885 1.613 -6.366 1.00 85.56 97 GLN A C 1
ATOM 800 O O . GLN A 1 97 ? 9.434 1.540 -5.227 1.00 85.56 97 GLN A O 1
ATOM 805 N N . ALA A 1 98 ? 9.382 0.880 -7.365 1.00 85.06 98 ALA A N 1
ATOM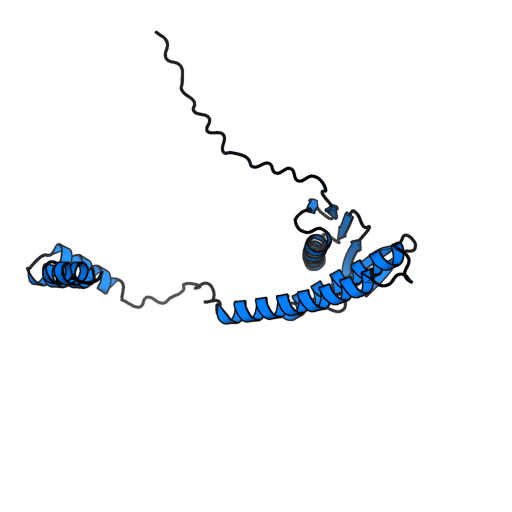 806 C CA . ALA A 1 98 ? 8.308 -0.098 -7.166 1.00 85.06 98 ALA A CA 1
ATOM 807 C C . ALA A 1 98 ? 8.696 -1.187 -6.148 1.00 85.06 98 ALA A C 1
ATOM 809 O O . ALA A 1 98 ? 7.887 -1.581 -5.305 1.00 85.06 98 ALA A O 1
ATOM 810 N N . PHE A 1 99 ? 9.952 -1.643 -6.178 1.00 85.12 99 PHE A N 1
ATOM 811 C CA . PHE A 1 99 ? 10.463 -2.592 -5.189 1.00 85.12 99 PHE A CA 1
ATOM 812 C C . PHE A 1 99 ? 10.535 -2.007 -3.782 1.00 85.12 99 PHE A C 1
ATOM 814 O O . PHE A 1 99 ? 10.092 -2.673 -2.849 1.00 85.12 99 PHE A O 1
ATOM 821 N N . LEU A 1 100 ? 11.016 -0.770 -3.631 1.00 85.69 100 LEU A N 1
ATOM 822 C CA . LEU A 1 100 ? 11.057 -0.091 -2.334 1.00 85.69 100 LEU A CA 1
ATOM 823 C C . LEU A 1 100 ? 9.655 0.088 -1.741 1.00 85.69 100 LEU A C 1
ATOM 825 O O . LEU A 1 100 ? 9.460 -0.173 -0.555 1.00 85.69 100 LEU A O 1
ATOM 829 N N . HIS A 1 101 ? 8.667 0.456 -2.562 1.00 84.12 101 HIS A N 1
ATOM 830 C CA . HIS A 1 101 ? 7.275 0.578 -2.118 1.00 84.12 101 HIS A CA 1
ATOM 831 C C . HIS A 1 101 ? 6.717 -0.749 -1.603 1.00 84.12 101 HIS A C 1
ATOM 833 O O . HIS A 1 101 ? 6.106 -0.781 -0.535 1.00 84.12 101 HIS A O 1
ATOM 839 N N . MET A 1 102 ? 6.959 -1.855 -2.313 1.00 84.31 102 MET A N 1
ATOM 840 C CA . MET A 1 102 ? 6.524 -3.177 -1.851 1.00 84.31 102 MET A CA 1
ATOM 841 C C . MET A 1 102 ? 7.270 -3.651 -0.603 1.00 84.31 102 MET A C 1
ATOM 843 O O . MET A 1 102 ? 6.641 -4.211 0.292 1.00 84.31 102 MET A O 1
ATOM 847 N N . GLU A 1 103 ? 8.580 -3.414 -0.503 1.00 83.56 103 GLU A N 1
ATOM 848 C CA . GLU A 1 103 ? 9.357 -3.742 0.700 1.00 83.56 103 GLU A CA 1
ATOM 849 C C . GLU A 1 103 ? 8.839 -3.003 1.925 1.00 83.56 103 GLU A C 1
ATOM 851 O O . GLU A 1 103 ? 8.620 -3.606 2.979 1.00 83.56 103 GLU A O 1
ATOM 856 N N . GLN A 1 104 ? 8.557 -1.715 1.764 1.00 82.25 104 GLN A N 1
ATOM 857 C CA . GLN A 1 104 ? 7.979 -0.917 2.822 1.00 82.25 104 GLN A CA 1
ATOM 858 C C . GLN A 1 104 ? 6.624 -1.468 3.280 1.00 82.25 104 GLN A C 1
ATOM 860 O O . GLN A 1 104 ? 6.392 -1.573 4.480 1.00 82.25 104 GLN A O 1
ATOM 865 N N . ILE A 1 105 ? 5.746 -1.871 2.358 1.00 83.19 105 ILE A N 1
ATOM 866 C CA . ILE A 1 105 ? 4.436 -2.444 2.711 1.00 83.19 105 ILE A CA 1
ATOM 867 C C . ILE A 1 105 ? 4.597 -3.779 3.429 1.00 83.19 105 ILE A C 1
ATOM 869 O O . ILE A 1 105 ? 3.889 -4.035 4.399 1.00 83.19 105 ILE A O 1
ATOM 873 N N . THR A 1 106 ? 5.548 -4.616 3.009 1.00 80.94 106 THR A N 1
ATOM 874 C CA . THR A 1 106 ? 5.833 -5.864 3.728 1.00 80.94 106 THR A CA 1
ATOM 875 C C . THR A 1 106 ? 6.370 -5.618 5.134 1.00 80.94 106 THR A C 1
ATOM 877 O O . THR A 1 106 ? 5.985 -6.336 6.054 1.00 80.94 106 THR A O 1
ATOM 880 N N . ALA A 1 107 ? 7.201 -4.589 5.323 1.00 75.88 107 ALA A N 1
ATOM 881 C CA . ALA A 1 107 ? 7.717 -4.204 6.632 1.00 75.88 107 ALA A CA 1
ATOM 882 C C . ALA A 1 107 ? 6.616 -3.611 7.529 1.00 75.88 107 ALA A C 1
ATOM 884 O O . ALA A 1 107 ? 6.514 -3.989 8.694 1.00 75.88 107 ALA A O 1
ATOM 885 N N . GLU A 1 108 ? 5.755 -2.742 6.985 1.00 76.50 108 GLU A N 1
ATOM 886 C CA . GLU A 1 108 ? 4.602 -2.186 7.706 1.00 76.50 108 GLU A CA 1
ATOM 887 C C . GLU A 1 108 ? 3.604 -3.293 8.093 1.00 76.50 108 GLU A C 1
ATOM 889 O O . GLU A 1 108 ? 3.171 -3.345 9.241 1.00 76.50 108 GLU A O 1
ATOM 894 N N . ALA A 1 109 ? 3.309 -4.237 7.194 1.00 75.25 109 ALA A N 1
ATOM 895 C CA . ALA A 1 109 ? 2.429 -5.369 7.489 1.00 75.25 109 ALA A CA 1
ATOM 896 C C . ALA A 1 109 ? 3.028 -6.324 8.535 1.00 75.25 109 ALA A C 1
ATOM 898 O O . ALA A 1 109 ? 2.312 -6.811 9.409 1.00 75.25 109 ALA A O 1
ATOM 899 N N . HIS A 1 110 ? 4.346 -6.554 8.496 1.00 70.75 110 HIS A N 1
ATOM 900 C CA . HIS A 1 110 ? 5.039 -7.329 9.524 1.00 70.75 110 HIS A CA 1
ATOM 901 C C . HIS A 1 110 ? 4.976 -6.639 10.895 1.00 70.75 110 HIS A C 1
ATOM 903 O O . HIS A 1 110 ? 4.754 -7.312 11.899 1.00 70.75 110 HIS A O 1
ATOM 909 N N . ALA A 1 111 ? 5.122 -5.309 10.942 1.00 67.44 111 ALA A N 1
ATOM 910 C CA . ALA A 1 111 ? 4.977 -4.528 12.172 1.00 67.44 111 ALA A CA 1
ATOM 911 C C . ALA A 1 111 ? 3.541 -4.566 12.731 1.00 67.44 111 ALA A C 1
ATOM 913 O O . ALA A 1 111 ? 3.358 -4.547 13.941 1.00 67.44 111 ALA A O 1
ATOM 914 N N . GLU A 1 112 ? 2.527 -4.689 11.869 1.00 64.56 112 GLU A N 1
ATOM 915 C CA . GLU A 1 112 ? 1.122 -4.908 12.255 1.00 64.56 112 GLU A CA 1
ATOM 916 C C . GLU A 1 112 ? 0.801 -6.371 12.626 1.00 64.56 112 GLU A C 1
ATOM 918 O O . GLU A 1 112 ? -0.357 -6.712 12.859 1.00 64.56 112 GLU A O 1
ATOM 923 N N . GLY A 1 113 ? 1.792 -7.270 12.628 1.00 63.62 113 GLY A N 1
ATOM 924 C CA . GLY A 1 113 ? 1.596 -8.699 12.896 1.00 63.62 113 GLY A CA 1
ATOM 925 C C . GLY A 1 113 ? 0.939 -9.477 11.747 1.00 63.62 113 GLY A C 1
ATOM 926 O O . GLY A 1 113 ? 0.708 -10.682 11.862 1.00 63.62 113 GLY A O 1
ATOM 927 N N . THR A 1 114 ? 0.679 -8.829 10.608 1.00 66.62 114 THR A N 1
ATOM 928 C CA . THR A 1 114 ? 0.068 -9.452 9.431 1.00 66.62 114 THR A CA 1
ATOM 929 C C . THR A 1 114 ? 1.165 -9.986 8.509 1.00 66.62 114 THR A C 1
ATOM 931 O O . THR A 1 114 ? 1.753 -9.262 7.705 1.00 66.62 114 THR A O 1
ATOM 934 N N . LYS A 1 115 ? 1.469 -11.285 8.605 1.00 66.12 115 LYS A N 1
ATOM 935 C CA . LYS A 1 115 ? 2.481 -11.919 7.747 1.00 66.12 115 LYS A CA 1
ATOM 936 C C . LYS A 1 115 ? 1.953 -12.065 6.317 1.00 66.12 115 LYS A C 1
ATOM 938 O O . LYS A 1 115 ? 1.158 -12.952 6.027 1.00 66.12 115 LYS A O 1
ATOM 943 N N . LEU A 1 116 ? 2.436 -11.211 5.414 1.00 65.38 116 LEU A N 1
ATOM 944 C CA . LEU A 1 116 ? 2.154 -11.286 3.972 1.00 65.38 116 LEU A CA 1
ATOM 945 C C . LEU A 1 116 ? 2.902 -12.425 3.249 1.00 65.38 116 LEU A C 1
ATOM 947 O O . LEU A 1 116 ? 2.627 -12.685 2.078 1.00 65.38 116 LEU A O 1
ATOM 951 N N . GLY A 1 117 ? 3.812 -13.119 3.941 1.00 68.44 117 GLY A N 1
ATOM 952 C CA . GLY A 1 117 ? 4.621 -14.198 3.369 1.00 68.44 117 GLY A CA 1
ATOM 953 C C . GLY A 1 117 ? 5.750 -13.695 2.461 1.00 68.44 117 GLY A C 1
ATOM 954 O O . GLY A 1 117 ? 5.979 -12.489 2.322 1.00 68.44 117 GLY A O 1
ATOM 955 N N . LYS A 1 118 ? 6.492 -14.617 1.839 1.00 76.25 118 LYS A N 1
ATOM 956 C CA . LYS A 1 118 ? 7.526 -14.299 0.845 1.00 76.25 118 LYS A CA 1
ATOM 957 C C . LYS A 1 118 ? 6.881 -13.899 -0.481 1.00 76.25 118 LYS A C 1
ATOM 959 O O . LYS A 1 118 ? 6.377 -14.726 -1.236 1.00 76.25 118 LYS A O 1
ATOM 964 N N . ILE A 1 119 ? 6.966 -12.617 -0.809 1.00 82.44 119 ILE A N 1
ATOM 965 C CA . ILE A 1 119 ? 6.492 -12.096 -2.094 1.00 82.44 119 ILE A CA 1
ATOM 966 C C . ILE A 1 119 ? 7.573 -12.312 -3.155 1.00 82.44 119 ILE A C 1
ATOM 968 O O . ILE A 1 119 ? 8.651 -11.716 -3.083 1.00 82.44 119 ILE A O 1
ATOM 972 N N . LYS A 1 120 ? 7.282 -13.135 -4.168 1.00 86.06 120 LYS A N 1
ATOM 973 C CA . LYS A 1 120 ? 8.152 -13.283 -5.344 1.00 86.06 120 LYS A CA 1
ATOM 974 C C . LYS A 1 120 ? 8.022 -12.052 -6.235 1.00 86.06 120 LYS A C 1
ATOM 976 O O . LYS A 1 120 ? 6.925 -11.529 -6.436 1.00 86.06 120 LYS A O 1
ATOM 981 N N . ARG A 1 121 ? 9.147 -11.608 -6.791 1.00 87.56 121 ARG A N 1
ATOM 982 C CA . ARG A 1 121 ? 9.249 -10.392 -7.606 1.00 87.56 121 ARG A CA 1
ATOM 983 C C . ARG A 1 121 ? 9.786 -10.770 -8.978 1.00 87.56 121 ARG A C 1
ATOM 985 O O . ARG A 1 121 ? 10.776 -11.492 -9.060 1.00 87.56 121 ARG A O 1
ATOM 992 N N . ARG A 1 122 ? 9.149 -10.287 -10.041 1.00 87.31 122 ARG A N 1
ATOM 993 C CA . ARG A 1 122 ? 9.646 -10.420 -11.415 1.00 87.31 122 ARG A CA 1
ATOM 994 C C . ARG A 1 122 ? 9.404 -9.134 -12.198 1.00 87.31 122 ARG A C 1
ATOM 996 O O . ARG A 1 122 ? 8.458 -8.402 -11.910 1.00 87.31 122 ARG A O 1
ATOM 1003 N N . ILE A 1 123 ? 10.250 -8.885 -13.188 1.00 86.25 123 ILE A N 1
ATOM 1004 C CA . ILE A 1 123 ? 10.101 -7.785 -14.139 1.00 86.25 123 ILE A CA 1
ATOM 1005 C C . ILE A 1 123 ? 9.869 -8.417 -15.505 1.00 86.25 123 ILE A C 1
ATOM 1007 O O . ILE A 1 123 ? 10.619 -9.304 -15.904 1.00 86.25 123 ILE A O 1
ATOM 1011 N N . ASP A 1 124 ? 8.815 -7.993 -16.188 1.00 86.12 124 ASP A N 1
ATOM 1012 C CA . ASP A 1 124 ? 8.569 -8.384 -17.575 1.00 86.12 124 ASP A CA 1
ATOM 1013 C C . ASP A 1 124 ? 9.497 -7.617 -18.538 1.00 86.12 124 ASP A C 1
ATOM 1015 O O . ASP A 1 124 ? 9.982 -6.534 -18.207 1.00 86.12 124 ASP A O 1
ATOM 1019 N N . ASN A 1 125 ? 9.690 -8.108 -19.763 1.00 78.69 125 ASN A N 1
ATOM 1020 C CA . ASN A 1 125 ? 10.521 -7.451 -20.786 1.00 78.69 125 ASN A CA 1
ATOM 1021 C C . ASN A 1 125 ? 10.032 -6.026 -21.114 1.00 78.69 125 ASN A C 1
ATOM 1023 O O . ASN A 1 125 ? 10.813 -5.128 -21.436 1.00 78.69 125 ASN A O 1
ATOM 1027 N N . ASN A 1 126 ? 8.733 -5.779 -20.930 1.00 78.19 126 ASN A N 1
ATOM 1028 C CA . ASN A 1 126 ? 8.116 -4.463 -21.086 1.00 78.19 126 ASN A CA 1
ATOM 1029 C C . ASN A 1 126 ? 8.461 -3.487 -19.944 1.00 78.19 126 ASN A C 1
ATOM 1031 O O . ASN A 1 126 ? 8.321 -2.269 -20.085 1.00 78.19 126 ASN A O 1
ATOM 1035 N N . GLY A 1 127 ? 8.991 -3.994 -18.829 1.00 77.50 127 GLY A N 1
ATOM 1036 C CA . GLY A 1 127 ? 9.277 -3.249 -17.606 1.00 77.50 127 GLY A CA 1
ATOM 1037 C C . GLY A 1 127 ? 8.115 -3.214 -16.612 1.00 77.50 127 GLY A C 1
ATOM 1038 O O . GLY A 1 127 ? 8.171 -2.424 -15.672 1.00 77.50 127 GLY A O 1
ATOM 1039 N N . ILE A 1 128 ? 7.090 -4.048 -16.816 1.00 85.69 128 ILE A N 1
ATOM 1040 C CA . ILE A 1 128 ? 5.972 -4.241 -15.882 1.00 85.69 128 ILE A CA 1
ATOM 1041 C C . ILE A 1 128 ? 6.493 -5.009 -14.671 1.00 85.69 128 ILE A C 1
ATOM 1043 O O . ILE A 1 128 ? 7.118 -6.063 -14.819 1.00 85.69 128 ILE A O 1
ATOM 1047 N N . VAL A 1 129 ? 6.230 -4.495 -13.472 1.00 87.56 129 VAL A N 1
ATOM 1048 C CA . VAL A 1 129 ? 6.654 -5.152 -12.233 1.00 87.56 129 VAL A CA 1
ATOM 1049 C C . VAL A 1 129 ? 5.533 -6.059 -11.754 1.00 87.56 129 VAL A C 1
ATOM 1051 O O . VAL A 1 129 ? 4.404 -5.613 -11.575 1.00 87.56 129 VAL A O 1
ATOM 1054 N N . ILE A 1 130 ? 5.824 -7.344 -11.566 1.00 89.50 130 ILE A N 1
ATOM 1055 C CA . ILE A 1 130 ? 4.834 -8.335 -11.150 1.00 89.50 130 ILE A CA 1
ATOM 1056 C C . ILE A 1 130 ? 5.256 -8.929 -9.811 1.00 89.50 130 ILE A C 1
ATOM 1058 O O . ILE A 1 130 ? 6.344 -9.493 -9.664 1.00 89.50 130 ILE A O 1
ATOM 1062 N N . PHE A 1 131 ? 4.352 -8.837 -8.847 1.00 88.81 131 PHE A N 1
ATOM 1063 C CA . PHE A 1 131 ? 4.473 -9.408 -7.519 1.00 88.81 131 PHE A CA 1
ATOM 1064 C C . PHE A 1 131 ? 3.564 -10.627 -7.419 1.00 88.81 131 PHE A C 1
ATOM 1066 O O . PHE A 1 131 ? 2.389 -10.565 -7.775 1.00 88.81 131 PHE A O 1
ATOM 1073 N N . THR A 1 132 ? 4.111 -11.749 -6.962 1.00 88.50 132 THR A N 1
ATOM 1074 C CA . THR A 1 132 ? 3.352 -12.981 -6.715 1.00 88.50 132 THR A CA 1
ATOM 1075 C C . THR A 1 132 ? 3.399 -13.282 -5.228 1.00 88.50 132 THR A C 1
ATOM 1077 O O . THR A 1 132 ? 4.481 -13.417 -4.653 1.00 88.50 132 THR A O 1
ATOM 1080 N N . LEU A 1 133 ? 2.226 -13.345 -4.612 1.00 86.31 133 LEU A N 1
ATOM 1081 C CA . LEU A 1 133 ? 2.052 -13.665 -3.202 1.00 86.31 133 LEU A CA 1
ATOM 1082 C C . LEU A 1 133 ? 2.071 -15.185 -2.996 1.00 86.31 133 LEU A C 1
ATOM 1084 O O . LEU A 1 133 ? 1.744 -15.948 -3.906 1.00 86.31 133 LEU A O 1
ATOM 1088 N N . GLU A 1 134 ? 2.403 -15.636 -1.785 1.00 82.88 134 GLU A N 1
ATOM 1089 C CA . GLU A 1 134 ? 2.336 -17.064 -1.418 1.00 82.88 134 GLU A CA 1
ATOM 1090 C C . GLU A 1 134 ? 0.911 -17.624 -1.488 1.00 82.88 134 GLU A C 1
ATOM 1092 O O . GLU A 1 134 ? 0.715 -18.817 -1.691 1.00 82.88 134 GLU A O 1
ATOM 1097 N N . SER A 1 135 ? -0.089 -16.752 -1.374 1.00 79.38 135 SER A N 1
ATOM 1098 C CA . SER A 1 135 ? -1.504 -17.068 -1.553 1.00 79.38 135 SER A CA 1
ATOM 1099 C C . SER A 1 135 ? -1.895 -17.415 -2.993 1.00 79.38 135 SER A C 1
ATOM 1101 O O . SER A 1 135 ? -3.039 -17.789 -3.227 1.00 79.38 135 SER A O 1
ATOM 1103 N N . GLY A 1 136 ? -0.983 -17.260 -3.960 1.00 80.19 136 GLY A N 1
ATOM 1104 C CA . GLY A 1 136 ? -1.254 -17.420 -5.392 1.00 80.19 136 GLY A CA 1
ATOM 1105 C C . GLY A 1 136 ? -1.801 -16.156 -6.063 1.00 80.19 136 GLY A C 1
ATOM 1106 O O . GLY A 1 136 ? -1.872 -16.085 -7.290 1.00 80.19 136 GLY A O 1
ATOM 1107 N N . GLY A 1 137 ? -2.138 -15.126 -5.283 1.00 86.12 137 GLY A N 1
ATOM 1108 C CA . GLY A 1 137 ? -2.528 -13.819 -5.795 1.00 86.12 137 GLY A CA 1
ATOM 1109 C C . GLY A 1 137 ? -1.375 -13.108 -6.506 1.00 86.12 137 GLY A C 1
ATOM 1110 O O . GLY A 1 137 ? -0.219 -13.172 -6.082 1.00 86.12 137 GLY A O 1
ATOM 1111 N N . THR A 1 138 ? -1.684 -12.403 -7.595 1.00 88.69 138 THR A N 1
ATOM 1112 C CA . THR A 1 138 ? -0.698 -11.609 -8.340 1.00 88.69 138 THR A CA 1
ATOM 1113 C C . THR A 1 138 ? -1.093 -10.144 -8.376 1.00 88.69 138 THR A C 1
ATOM 1115 O O . THR A 1 138 ? -2.278 -9.824 -8.440 1.00 88.69 138 THR A O 1
ATOM 1118 N N . ILE A 1 139 ? -0.090 -9.270 -8.337 1.00 89.31 139 ILE A N 1
ATOM 1119 C CA . ILE A 1 139 ? -0.223 -7.819 -8.470 1.00 89.31 139 ILE A CA 1
ATOM 1120 C C . ILE A 1 139 ? 0.717 -7.391 -9.594 1.00 89.31 139 ILE A C 1
ATOM 1122 O O . ILE A 1 139 ? 1.899 -7.731 -9.568 1.00 89.31 139 ILE A O 1
ATOM 1126 N N . ARG A 1 140 ? 0.211 -6.683 -10.601 1.00 88.75 140 ARG A N 1
ATOM 1127 C CA . ARG A 1 140 ? 0.990 -6.211 -11.752 1.00 88.75 140 ARG A CA 1
ATOM 1128 C C . ARG A 1 140 ? 0.929 -4.699 -11.808 1.00 88.75 140 ARG A C 1
ATOM 1130 O O . ARG A 1 140 ? -0.155 -4.135 -11.882 1.00 88.75 140 ARG A O 1
ATOM 1137 N N . ASP A 1 141 ? 2.087 -4.066 -11.818 1.00 88.25 141 ASP A N 1
ATOM 1138 C CA . ASP A 1 141 ? 2.227 -2.625 -11.922 1.00 88.25 141 ASP A CA 1
ATOM 1139 C C . ASP A 1 141 ? 2.692 -2.235 -13.331 1.00 88.25 141 ASP A C 1
ATOM 1141 O O . ASP A 1 141 ? 3.837 -2.495 -13.715 1.00 88.25 141 ASP A O 1
ATOM 1145 N N . THR A 1 142 ? 1.803 -1.596 -14.096 1.00 84.81 142 THR A N 1
ATOM 1146 C CA . THR A 1 142 ? 2.096 -1.050 -15.434 1.00 84.81 142 THR A CA 1
ATOM 1147 C C . THR A 1 142 ? 2.571 0.406 -15.388 1.00 84.81 142 THR A C 1
ATOM 1149 O O . THR A 1 142 ? 2.874 1.007 -16.417 1.00 84.81 142 THR A O 1
ATOM 1152 N N . GLY A 1 143 ? 2.651 1.011 -14.202 1.00 78.94 143 GLY A N 1
ATOM 1153 C CA . GLY A 1 143 ? 3.021 2.407 -14.001 1.00 78.94 143 GLY A CA 1
ATOM 1154 C C . GLY A 1 143 ? 1.807 3.305 -13.778 1.00 78.94 143 GLY A C 1
ATOM 1155 O O . GLY A 1 143 ? 1.781 4.021 -12.775 1.00 78.94 143 GLY A O 1
ATOM 1156 N N . LYS A 1 144 ? 0.827 3.246 -14.689 1.00 82.56 144 LYS A N 1
ATOM 1157 C CA . LYS A 1 144 ? -0.428 4.025 -14.646 1.00 82.56 144 LYS A CA 1
ATOM 1158 C C . LYS A 1 144 ? -1.583 3.266 -13.994 1.00 82.56 144 LYS A C 1
ATOM 1160 O O . LYS A 1 144 ? -2.469 3.886 -13.416 1.00 82.56 144 LYS A O 1
ATOM 1165 N N . GLU A 1 145 ? -1.536 1.941 -14.070 1.00 87.25 145 GLU A N 1
ATOM 1166 C CA . GLU A 1 145 ? -2.569 1.042 -13.573 1.00 87.25 145 GLU A CA 1
ATOM 1167 C C . GLU A 1 145 ? -1.914 -0.080 -12.766 1.00 87.25 145 GLU A C 1
ATOM 1169 O O . GLU A 1 145 ? -0.768 -0.477 -13.010 1.00 87.25 145 GLU A O 1
ATOM 1174 N N . ILE A 1 146 ? -2.637 -0.575 -11.769 1.00 89.00 146 ILE A N 1
ATOM 1175 C CA . ILE A 1 146 ? -2.232 -1.718 -10.961 1.00 89.00 146 ILE A CA 1
ATOM 1176 C C . ILE A 1 146 ? -3.330 -2.766 -11.072 1.00 89.00 146 ILE A C 1
ATOM 1178 O O . ILE A 1 146 ? -4.442 -2.558 -10.595 1.00 89.00 146 ILE A O 1
ATOM 1182 N N . PHE A 1 147 ? -3.009 -3.904 -11.675 1.00 87.75 147 PHE A N 1
ATOM 1183 C CA . PHE A 1 147 ? -3.908 -5.050 -11.756 1.00 87.75 147 PHE A CA 1
ATOM 1184 C C . PHE A 1 147 ? -3.658 -5.975 -10.581 1.00 87.75 147 PHE A C 1
ATOM 1186 O O . PHE A 1 147 ? -2.504 -6.230 -10.233 1.00 87.75 147 PHE A O 1
ATOM 1193 N N . PHE A 1 148 ? -4.714 -6.531 -10.005 1.00 88.50 148 PHE A N 1
ATOM 1194 C CA . PHE A 1 148 ? -4.587 -7.534 -8.956 1.00 88.50 148 PHE A CA 1
ATOM 1195 C C . PHE A 1 148 ? -5.579 -8.672 -9.174 1.00 88.50 148 PHE A C 1
ATOM 1197 O O . PHE A 1 148 ? -6.605 -8.513 -9.831 1.00 88.50 148 PHE A O 1
ATOM 1204 N N . SER A 1 149 ? -5.264 -9.852 -8.645 1.00 86.56 149 SER A N 1
ATOM 1205 C CA . SER A 1 149 ? -6.205 -10.971 -8.682 1.00 86.56 149 SER A CA 1
ATOM 1206 C C . SER A 1 149 ? -7.364 -10.707 -7.719 1.00 86.56 149 SER A C 1
ATOM 1208 O O . SER A 1 149 ? -7.175 -10.762 -6.507 1.00 86.56 149 SER A O 1
ATOM 1210 N N . SER A 1 150 ? -8.561 -10.455 -8.253 1.00 78.69 150 SER A N 1
ATOM 1211 C CA . SER A 1 150 ? -9.792 -10.228 -7.476 1.00 78.69 150 SER A CA 1
ATOM 1212 C C . SER A 1 150 ? -10.245 -11.445 -6.660 1.00 78.69 150 SER A C 1
ATOM 1214 O O . SER A 1 150 ? -11.033 -11.307 -5.731 1.00 78.69 150 SER A O 1
ATOM 1216 N N . HIS A 1 151 ? -9.736 -12.635 -6.985 1.00 79.38 151 HIS A N 1
ATOM 1217 C CA . HIS A 1 151 ? -10.049 -13.888 -6.296 1.00 79.38 151 HIS A CA 1
ATOM 1218 C C . HIS A 1 151 ? -9.329 -14.028 -4.946 1.00 79.38 151 HIS A C 1
ATOM 1220 O O . HIS A 1 151 ? -9.682 -14.898 -4.154 1.00 79.38 151 HIS A O 1
ATOM 1226 N N . ASP A 1 152 ? -8.309 -13.204 -4.683 1.00 81.19 152 ASP A N 1
ATOM 1227 C CA . ASP A 1 152 ? -7.543 -13.236 -3.441 1.00 81.19 152 ASP A CA 1
ATOM 1228 C C . ASP A 1 152 ? -7.655 -11.901 -2.701 1.00 81.19 152 ASP A C 1
ATOM 1230 O O . ASP A 1 152 ? -7.076 -10.884 -3.092 1.00 81.19 152 ASP A O 1
ATOM 1234 N N . THR A 1 153 ? -8.357 -11.926 -1.571 1.00 82.44 153 THR A N 1
ATOM 1235 C CA . THR A 1 153 ? -8.556 -10.754 -0.707 1.00 82.44 153 THR A CA 1
ATOM 1236 C C . THR A 1 153 ? -7.241 -10.222 -0.134 1.00 82.44 153 THR A C 1
ATOM 1238 O O . THR A 1 153 ? -7.136 -9.034 0.183 1.00 82.44 153 THR A O 1
ATOM 1241 N N . ARG A 1 154 ? -6.198 -11.061 -0.024 1.00 82.38 154 ARG A N 1
ATOM 1242 C CA . ARG A 1 154 ? -4.855 -10.606 0.371 1.00 82.38 154 ARG A CA 1
ATOM 1243 C C . ARG A 1 154 ? -4.199 -9.798 -0.741 1.00 82.38 154 ARG A C 1
ATOM 1245 O O . ARG A 1 154 ? -3.640 -8.741 -0.456 1.00 82.38 154 ARG A O 1
ATOM 1252 N N . ALA A 1 155 ? -4.305 -10.252 -1.988 1.00 82.75 155 ALA A N 1
ATOM 1253 C CA . ALA A 1 155 ? -3.789 -9.527 -3.146 1.00 82.75 155 ALA A CA 1
ATOM 1254 C C . ALA A 1 155 ? -4.456 -8.164 -3.309 1.00 82.75 155 ALA A C 1
ATOM 1256 O O . ALA A 1 155 ? -3.760 -7.178 -3.532 1.00 82.75 155 ALA A O 1
ATOM 1257 N N . GLU A 1 156 ? -5.772 -8.099 -3.117 1.00 84.25 156 GLU A N 1
ATOM 1258 C CA . GLU A 1 156 ? -6.521 -6.843 -3.130 1.00 84.25 156 GLU A CA 1
ATOM 1259 C C . GLU A 1 156 ? -6.030 -5.871 -2.048 1.00 84.25 156 GLU A C 1
ATOM 1261 O O . GLU A 1 156 ? -5.659 -4.738 -2.354 1.00 84.25 156 GLU A O 1
ATOM 1266 N N . ARG A 1 157 ? -5.944 -6.314 -0.786 1.00 83.56 157 ARG A N 1
ATOM 1267 C CA . ARG A 1 157 ? -5.470 -5.460 0.318 1.00 83.56 157 ARG A CA 1
ATOM 1268 C C . ARG A 1 157 ? -4.061 -4.928 0.074 1.00 83.56 157 ARG A C 1
ATOM 1270 O O . ARG A 1 157 ? -3.808 -3.741 0.270 1.00 83.56 157 ARG A O 1
ATOM 1277 N N . VAL A 1 158 ? -3.147 -5.788 -0.372 1.00 84.44 158 VAL A N 1
ATOM 1278 C CA . VAL A 1 158 ? -1.766 -5.387 -0.677 1.00 84.44 158 VAL A CA 1
ATOM 1279 C C . VAL A 1 158 ? -1.724 -4.432 -1.868 1.00 84.44 158 VAL A C 1
ATOM 1281 O O . VAL A 1 158 ? -0.997 -3.443 -1.816 1.00 84.44 158 VAL A O 1
ATOM 1284 N N . ALA A 1 159 ? -2.525 -4.671 -2.909 1.00 86.38 159 ALA A N 1
ATOM 1285 C CA . ALA A 1 159 ? -2.613 -3.783 -4.064 1.00 86.38 159 ALA A CA 1
ATOM 1286 C C . ALA A 1 159 ? -3.138 -2.393 -3.678 1.00 86.38 159 ALA A C 1
ATOM 1288 O O . ALA A 1 159 ? -2.605 -1.393 -4.155 1.00 86.38 159 ALA A O 1
ATOM 1289 N N . LEU A 1 160 ? -4.116 -2.311 -2.770 1.00 85.38 160 LEU A N 1
ATOM 1290 C CA . LEU A 1 160 ? -4.628 -1.044 -2.242 1.00 85.38 160 LEU A CA 1
ATOM 1291 C C . LEU A 1 160 ? -3.569 -0.281 -1.443 1.00 85.38 160 LEU A C 1
ATOM 1293 O O . LEU A 1 160 ? -3.375 0.912 -1.676 1.00 85.38 160 LEU A O 1
ATOM 1297 N N . LEU A 1 161 ? -2.849 -0.958 -0.542 1.00 84.88 161 LEU A N 1
ATOM 1298 C CA . LEU A 1 161 ? -1.737 -0.349 0.200 1.00 84.88 161 LEU A CA 1
ATOM 1299 C C . LEU A 1 161 ? -0.638 0.140 -0.754 1.00 84.88 161 LEU A C 1
ATOM 1301 O O . LEU A 1 161 ? -0.115 1.243 -0.589 1.00 84.88 161 LEU A O 1
ATOM 1305 N N . TYR A 1 162 ? -0.341 -0.644 -1.791 1.00 86.50 162 TYR A N 1
ATOM 1306 C CA . TYR A 1 162 ? 0.635 -0.308 -2.822 1.00 86.50 162 TYR A CA 1
ATOM 1307 C C . TYR A 1 162 ? 0.223 0.905 -3.655 1.00 86.50 162 TYR A C 1
ATOM 1309 O O . TYR A 1 162 ? 1.004 1.849 -3.798 1.00 86.50 162 TYR A O 1
ATOM 1317 N N . ALA A 1 163 ? -1.020 0.947 -4.128 1.00 86.38 163 ALA A N 1
ATOM 1318 C CA . ALA A 1 163 ? -1.553 2.092 -4.855 1.00 86.38 163 ALA A CA 1
ATOM 1319 C C . ALA A 1 163 ? -1.605 3.355 -3.982 1.00 86.38 163 ALA A C 1
ATOM 1321 O O . ALA A 1 163 ? -1.181 4.425 -4.422 1.00 86.38 163 ALA A O 1
ATOM 1322 N N . ALA A 1 164 ? -2.050 3.237 -2.727 1.00 83.94 164 ALA A N 1
ATOM 1323 C CA . ALA A 1 164 ? -2.076 4.350 -1.782 1.00 83.94 164 ALA A CA 1
ATOM 1324 C C . ALA A 1 164 ? -0.670 4.899 -1.509 1.00 83.94 164 ALA A C 1
ATOM 1326 O O . ALA A 1 164 ? -0.486 6.111 -1.405 1.00 83.94 164 ALA A O 1
ATOM 1327 N N . LYS A 1 165 ? 0.345 4.032 -1.446 1.00 83.62 165 LYS A N 1
ATOM 1328 C CA . LYS A 1 165 ? 1.737 4.449 -1.272 1.00 83.62 165 LYS A CA 1
ATOM 1329 C C . LYS A 1 165 ? 2.288 5.152 -2.515 1.00 83.62 165 LYS A C 1
ATOM 1331 O O . LYS A 1 165 ? 2.922 6.199 -2.400 1.00 83.62 165 LYS A O 1
ATOM 1336 N N . LYS A 1 166 ? 2.020 4.596 -3.696 1.00 83.62 166 LYS A N 1
ATOM 1337 C CA . LYS A 1 166 ? 2.546 5.088 -4.972 1.00 83.62 166 LYS A CA 1
ATOM 1338 C C . LYS A 1 166 ? 1.877 6.384 -5.438 1.00 83.62 166 LYS A C 1
ATOM 1340 O O . LYS A 1 166 ? 2.546 7.280 -5.951 1.00 83.62 166 LYS A O 1
ATOM 1345 N N . TRP A 1 167 ? 0.559 6.490 -5.284 1.00 81.94 167 TRP A N 1
ATOM 1346 C CA . TRP A 1 167 ? -0.242 7.588 -5.833 1.00 81.94 167 TRP A CA 1
ATOM 1347 C C . TRP A 1 167 ? -0.856 8.503 -4.770 1.00 81.94 167 TRP A C 1
ATOM 1349 O O . TRP A 1 167 ? -1.280 9.621 -5.090 1.00 81.94 167 TRP A O 1
ATOM 1359 N N . GLY A 1 168 ? -0.862 8.086 -3.504 1.00 80.38 168 GLY A N 1
ATOM 1360 C CA . GLY A 1 168 ? -1.489 8.824 -2.415 1.00 80.38 168 GLY A CA 1
ATOM 1361 C C . GLY A 1 168 ? -3.011 8.747 -2.499 1.00 80.38 168 GLY A C 1
ATOM 1362 O O . GLY A 1 168 ? -3.590 7.692 -2.722 1.00 80.38 168 GLY A O 1
ATOM 1363 N N . LYS A 1 169 ? -3.673 9.898 -2.361 1.00 76.38 169 LYS A N 1
ATOM 1364 C CA . LYS A 1 169 ? -5.143 10.026 -2.421 1.00 76.38 169 LYS A CA 1
ATOM 1365 C C . LYS A 1 169 ? -5.708 10.077 -3.853 1.00 76.38 169 LYS A C 1
ATOM 1367 O O . LYS A 1 169 ? -6.856 10.455 -4.035 1.00 76.38 169 LYS A O 1
ATOM 1372 N N . ARG A 1 170 ? -4.883 9.790 -4.861 1.00 76.31 170 ARG A N 1
ATOM 1373 C CA . ARG A 1 170 ? -5.197 9.897 -6.296 1.00 76.31 170 ARG A CA 1
ATOM 1374 C C . ARG A 1 170 ? -5.410 8.512 -6.899 1.00 76.31 170 ARG A C 1
ATOM 1376 O O . ARG A 1 170 ? -4.635 8.072 -7.746 1.00 76.31 170 ARG A O 1
ATOM 1383 N N . LEU A 1 171 ? -6.400 7.797 -6.382 1.00 79.81 171 LEU A N 1
ATOM 1384 C CA . LEU A 1 171 ? -6.705 6.436 -6.805 1.00 79.81 171 LEU A CA 1
ATOM 1385 C C . LEU A 1 171 ? -8.193 6.299 -7.099 1.00 79.81 171 LEU A C 1
ATOM 1387 O O . LEU A 1 171 ? -9.023 6.779 -6.328 1.00 79.81 171 LEU A O 1
ATOM 1391 N N . THR A 1 172 ? -8.504 5.607 -8.187 1.00 78.25 172 THR A N 1
ATOM 1392 C CA . THR A 1 172 ? -9.812 4.997 -8.416 1.00 78.25 172 THR A CA 1
ATOM 1393 C C . THR A 1 172 ? -9.684 3.501 -8.361 1.00 78.25 172 THR A C 1
ATOM 1395 O O . THR A 1 172 ? -8.795 2.913 -8.976 1.00 78.25 172 THR A O 1
ATOM 1398 N N . ILE A 1 173 ? -10.586 2.893 -7.604 1.00 77.88 173 ILE A N 1
ATOM 1399 C CA . ILE A 1 173 ? -10.667 1.449 -7.464 1.00 77.88 173 ILE A CA 1
ATOM 1400 C C . ILE A 1 173 ? -11.806 0.997 -8.366 1.00 77.88 173 ILE A C 1
ATOM 1402 O O . ILE A 1 173 ? -12.966 1.315 -8.109 1.00 77.88 173 ILE A O 1
ATOM 1406 N N . GLU A 1 174 ? -11.466 0.261 -9.413 1.00 78.81 174 GLU A N 1
ATOM 1407 C CA . GLU A 1 174 ? -12.422 -0.492 -10.213 1.00 78.81 174 GLU A CA 1
ATOM 1408 C C . GLU A 1 174 ? -12.250 -1.984 -9.898 1.00 78.81 174 GLU A C 1
ATOM 1410 O O . GLU A 1 174 ? -11.224 -2.419 -9.366 1.00 78.81 174 GLU A O 1
ATOM 1415 N N . LYS A 1 175 ? -13.285 -2.795 -10.140 1.00 74.19 175 LYS A N 1
ATOM 1416 C CA . LYS A 1 175 ? -13.258 -4.220 -9.776 1.00 74.19 175 LYS A CA 1
ATOM 1417 C C . LYS A 1 175 ? -12.147 -4.955 -10.544 1.00 74.19 175 LYS A C 1
ATOM 1419 O O . LYS A 1 175 ? -12.350 -5.345 -11.687 1.00 74.19 175 LYS A O 1
ATOM 1424 N N . GLY A 1 176 ? -11.012 -5.195 -9.881 1.00 73.25 176 GLY A N 1
ATOM 1425 C CA . GLY A 1 176 ? -9.865 -5.948 -10.410 1.00 73.25 176 GLY A CA 1
ATOM 1426 C C . GLY A 1 176 ? -8.668 -5.102 -10.864 1.00 73.25 176 GLY A C 1
ATOM 1427 O O . GLY A 1 176 ? -7.606 -5.662 -11.155 1.00 73.25 176 GLY A O 1
ATOM 1428 N N . HIS A 1 177 ? -8.784 -3.770 -10.876 1.00 81.19 177 HIS A N 1
ATOM 1429 C CA . HIS A 1 177 ? -7.675 -2.869 -11.198 1.00 81.19 177 HIS A CA 1
ATOM 1430 C C . HIS A 1 177 ? -7.818 -1.503 -10.526 1.00 81.19 177 HIS A C 1
ATOM 1432 O O . HIS A 1 177 ? -8.908 -0.983 -10.309 1.00 81.19 177 HIS A O 1
ATOM 1438 N N . ILE A 1 178 ? -6.680 -0.912 -10.179 1.00 83.75 178 ILE A N 1
ATOM 1439 C CA . ILE A 1 178 ? -6.590 0.412 -9.569 1.00 83.75 178 ILE A CA 1
ATOM 1440 C C . ILE A 1 178 ? -5.951 1.339 -10.591 1.00 83.75 178 ILE A C 1
ATOM 1442 O O . ILE A 1 178 ? -4.851 1.059 -11.074 1.00 83.75 178 ILE A O 1
ATOM 1446 N N . MET A 1 179 ? -6.618 2.445 -10.903 1.00 80.94 179 MET A N 1
ATOM 1447 C CA . MET A 1 179 ? -6.107 3.441 -11.840 1.00 80.94 179 MET A CA 1
ATOM 1448 C C . MET A 1 179 ? -5.628 4.690 -11.109 1.00 80.94 179 MET A C 1
ATOM 1450 O O . MET A 1 179 ? -6.198 5.111 -10.097 1.00 80.94 179 MET A O 1
ATOM 1454 N N . PHE A 1 180 ? -4.569 5.294 -11.644 1.00 75.94 180 PHE A N 1
ATOM 1455 C CA . PHE A 1 180 ? -4.137 6.615 -11.223 1.00 75.94 180 PHE A CA 1
ATOM 1456 C C . PHE A 1 180 ? -5.103 7.678 -11.750 1.00 75.94 180 PHE A C 1
ATOM 1458 O O . PHE A 1 180 ? -5.214 7.854 -12.962 1.00 75.94 180 PHE A O 1
ATOM 1465 N N . GLN A 1 181 ? -5.742 8.428 -10.851 1.00 70.50 181 GLN A N 1
ATOM 1466 C CA . GLN A 1 181 ? -6.552 9.587 -11.228 1.00 70.50 181 GLN A CA 1
ATOM 1467 C C . GLN A 1 181 ? -5.765 10.893 -11.039 1.00 70.50 181 GLN A C 1
ATOM 1469 O O . GLN A 1 181 ? -5.503 11.289 -9.898 1.00 70.50 181 GLN A O 1
ATOM 1474 N N . PRO A 1 182 ? -5.374 11.587 -12.123 1.00 60.53 182 PRO A N 1
ATOM 1475 C CA . PRO A 1 182 ? -4.753 12.902 -12.019 1.00 60.53 182 PRO A CA 1
ATOM 1476 C C . PRO A 1 182 ? -5.762 13.987 -11.599 1.00 60.53 182 PRO A C 1
ATOM 1478 O O . PRO A 1 182 ? -5.411 14.836 -10.774 1.00 60.53 182 PRO A O 1
ATOM 1481 N N . GLU A 1 183 ? -7.009 13.936 -12.087 1.00 52.19 183 GLU A N 1
ATOM 1482 C CA . GLU A 1 183 ? -8.068 14.879 -11.715 1.00 52.19 183 GLU A CA 1
ATOM 1483 C C . GLU A 1 183 ? -8.587 14.642 -10.289 1.00 52.19 183 GLU A C 1
ATOM 1485 O O . GLU A 1 183 ? -9.270 13.66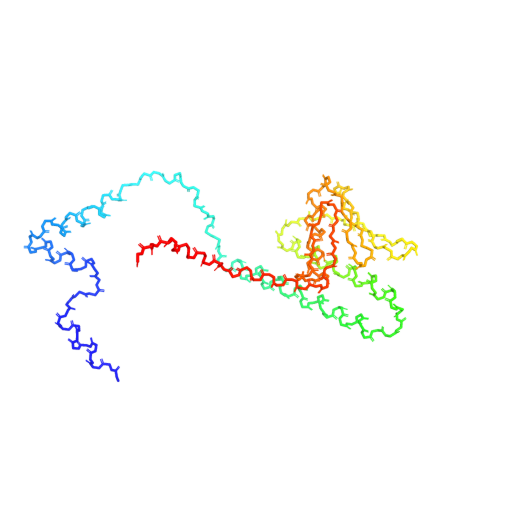7 -9.980 1.00 52.19 183 GLU A O 1
ATOM 1490 N N . ARG A 1 184 ? -8.347 15.619 -9.413 1.00 48.94 184 ARG A N 1
ATOM 1491 C CA . ARG A 1 184 ? -9.170 15.818 -8.220 1.00 48.94 184 ARG A CA 1
ATOM 1492 C C . ARG A 1 184 ? -10.513 16.417 -8.652 1.00 48.94 184 ARG A C 1
ATOM 1494 O O . ARG A 1 184 ? -10.676 17.633 -8.587 1.00 48.94 184 ARG A O 1
ATOM 1501 N N . HIS A 1 185 ? -11.498 15.592 -8.997 1.00 43.50 185 HIS A N 1
ATOM 1502 C CA . HIS A 1 185 ? -12.889 16.019 -8.830 1.00 43.50 185 HIS A CA 1
ATOM 1503 C C . HIS A 1 185 ? -13.163 16.102 -7.324 1.00 43.50 185 HIS A C 1
ATOM 1505 O O . HIS A 1 185 ? -13.635 15.165 -6.686 1.00 43.50 185 HIS A O 1
ATOM 1511 N N . ILE A 1 186 ? -12.810 17.240 -6.721 1.00 48.91 186 ILE A N 1
ATOM 1512 C CA . ILE A 1 186 ? -13.392 17.657 -5.448 1.00 48.91 186 ILE A CA 1
ATOM 1513 C C . ILE A 1 186 ? -14.839 18.035 -5.775 1.00 48.91 186 ILE A C 1
ATOM 1515 O O . ILE A 1 186 ? -15.191 19.208 -5.818 1.00 48.91 186 ILE A O 1
ATOM 1519 N N . GLU A 1 187 ? -15.698 17.045 -6.001 1.00 40.25 187 GLU A N 1
ATOM 1520 C CA . GLU A 1 187 ? -17.120 17.236 -5.759 1.00 40.25 187 GLU A CA 1
ATOM 1521 C C . GLU A 1 187 ? -17.300 17.266 -4.243 1.00 40.25 187 GLU A C 1
ATOM 1523 O O . GLU A 1 187 ? -17.689 16.301 -3.587 1.00 40.25 187 GLU A O 1
ATOM 1528 N N . ARG A 1 188 ? -16.992 18.424 -3.650 1.00 40.84 188 ARG A N 1
ATOM 1529 C CA . ARG A 1 188 ? -17.708 18.844 -2.452 1.00 40.84 188 ARG A CA 1
ATOM 1530 C C . ARG A 1 188 ? -19.159 18.987 -2.900 1.00 40.84 188 ARG A C 1
ATOM 1532 O O . ARG A 1 188 ? -19.546 20.056 -3.358 1.00 40.84 188 ARG A O 1
ATOM 1539 N N . LYS A 1 189 ? -19.946 17.912 -2.801 1.00 38.88 189 LYS A N 1
ATOM 1540 C CA . LYS A 1 189 ? -21.404 18.029 -2.783 1.00 38.88 189 LYS A CA 1
ATOM 1541 C C . LYS A 1 189 ? -21.745 18.914 -1.589 1.00 38.88 189 LYS A C 1
ATOM 1543 O O . LYS A 1 189 ? -21.774 18.456 -0.449 1.00 38.88 189 LYS A O 1
ATOM 1548 N N . ALA A 1 190 ? -21.897 20.210 -1.845 1.00 38.12 190 ALA A N 1
ATOM 1549 C CA . ALA A 1 190 ? -22.609 21.090 -0.943 1.00 38.12 190 ALA A CA 1
ATOM 1550 C C . ALA A 1 190 ? -24.020 20.497 -0.787 1.00 38.12 190 ALA A C 1
ATOM 1552 O O . ALA A 1 190 ? -24.602 20.094 -1.796 1.00 38.12 190 ALA A O 1
ATOM 1553 N N . PRO A 1 191 ? -24.563 20.367 0.434 1.00 44.00 191 PRO A N 1
ATOM 1554 C CA . PRO A 1 191 ? -25.944 19.952 0.595 1.00 44.00 191 PRO A CA 1
ATOM 1555 C C . PRO A 1 191 ? -26.830 21.044 -0.008 1.00 44.00 191 PRO A C 1
ATOM 1557 O O . PRO A 1 191 ? -26.978 22.133 0.546 1.00 44.00 191 PRO A O 1
ATOM 1560 N N . GLU A 1 192 ? -27.364 20.751 -1.187 1.00 41.59 192 GLU A N 1
ATOM 1561 C CA . GLU A 1 192 ? -28.361 21.545 -1.883 1.00 41.59 192 GLU A CA 1
ATOM 1562 C C . GLU A 1 192 ? -29.641 21.513 -1.040 1.00 41.59 192 GLU A C 1
ATOM 1564 O O . GLU A 1 192 ? -30.419 20.561 -1.055 1.00 41.59 192 GLU A O 1
ATOM 1569 N N . LEU A 1 193 ? -29.814 22.533 -0.198 1.00 44.81 193 LEU A N 1
ATOM 1570 C CA . LEU A 1 193 ? -31.064 22.773 0.510 1.00 44.81 193 LEU A CA 1
ATOM 1571 C C . LEU A 1 193 ? -32.099 23.261 -0.509 1.00 44.81 193 LEU A C 1
ATOM 1573 O O . LEU A 1 193 ? -32.341 24.461 -0.640 1.00 44.81 193 LEU A O 1
ATOM 1577 N N . GLU A 1 194 ? -32.732 22.311 -1.200 1.00 44.94 194 GLU A N 1
ATOM 1578 C CA . GLU A 1 194 ? -34.023 22.495 -1.860 1.00 44.94 194 GLU A CA 1
ATOM 1579 C C . GLU A 1 194 ? -35.050 22.988 -0.828 1.00 44.94 194 GLU A C 1
ATOM 1581 O O . GLU A 1 194 ? -35.784 22.222 -0.197 1.00 44.94 194 GLU A O 1
ATOM 1586 N N . LYS A 1 195 ? -35.157 24.305 -0.651 1.00 50.47 195 LYS A N 1
ATOM 1587 C CA . LYS A 1 195 ? -36.355 24.894 -0.057 1.00 50.47 195 LYS A CA 1
ATOM 1588 C C . LYS A 1 195 ? -37.429 24.981 -1.132 1.00 50.47 195 LYS A C 1
ATOM 1590 O O . LYS A 1 195 ? -37.664 26.027 -1.727 1.00 50.47 195 LYS A O 1
ATOM 1595 N N . LYS A 1 196 ? -38.157 23.872 -1.285 1.00 49.66 196 LYS A N 1
ATOM 1596 C CA . LYS A 1 196 ? -39.568 23.890 -1.683 1.00 49.66 196 LYS A CA 1
ATOM 1597 C C . LYS A 1 196 ? -40.329 24.880 -0.790 1.00 49.66 196 LYS A C 1
ATOM 1599 O O . LYS A 1 196 ? -40.701 24.560 0.337 1.00 49.66 196 LYS A O 1
ATOM 1604 N N . ARG A 1 197 ? -40.624 26.065 -1.312 1.00 45.22 197 ARG A N 1
ATOM 1605 C CA . ARG A 1 197 ? -41.838 26.816 -0.969 1.00 45.22 197 ARG A CA 1
ATOM 1606 C C . ARG A 1 197 ? -42.580 27.006 -2.286 1.00 45.22 197 ARG A C 1
ATOM 1608 O O . ARG A 1 197 ? -42.229 27.863 -3.080 1.00 45.22 197 ARG A O 1
ATOM 1615 N N . LYS A 1 198 ? -43.355 25.994 -2.692 1.00 45.53 198 LYS A N 1
ATOM 1616 C CA . LYS A 1 198 ? -44.821 25.977 -2.535 1.00 45.53 198 LYS A CA 1
ATOM 1617 C C . LYS A 1 198 ? -45.404 27.351 -2.848 1.00 45.53 198 LYS A C 1
ATOM 1619 O O . LYS A 1 198 ? -45.301 28.265 -2.036 1.00 45.53 198 LYS A O 1
ATOM 1624 N N . GLY A 1 199 ? -46.010 27.442 -4.028 1.00 44.50 199 GLY A N 1
ATOM 1625 C CA . GLY A 1 199 ? -46.830 28.574 -4.402 1.00 44.50 199 GLY A CA 1
ATOM 1626 C C . GLY A 1 199 ? -47.926 28.822 -3.374 1.00 44.50 199 GLY A C 1
ATOM 1627 O O . GLY A 1 199 ? -48.542 27.886 -2.867 1.00 44.50 199 GLY A O 1
ATOM 1628 N N . LEU A 1 200 ? -48.175 30.096 -3.115 1.00 41.47 200 LEU A N 1
ATOM 1629 C CA . LEU A 1 200 ? -49.507 30.576 -2.814 1.00 41.47 200 LEU A CA 1
ATOM 1630 C C . LEU A 1 200 ? -49.776 31.743 -3.758 1.00 41.47 200 LEU A C 1
ATOM 1632 O O . LEU A 1 200 ? -49.110 32.771 -3.712 1.00 41.47 200 LEU A O 1
ATOM 1636 N N . SER A 1 201 ? -50.743 31.510 -4.637 1.00 38.75 201 SER A N 1
ATOM 1637 C CA . SER A 1 201 ? -51.527 32.535 -5.307 1.00 38.75 201 SER A CA 1
ATOM 1638 C C . SER A 1 201 ? -52.288 33.354 -4.261 1.00 38.75 201 SER A C 1
ATOM 1640 O O . SER A 1 201 ? -52.912 32.771 -3.370 1.00 38.75 201 SER A O 1
ATOM 1642 N N . ARG A 1 202 ? -52.246 34.681 -4.389 1.00 40.78 202 ARG A N 1
ATOM 1643 C CA . ARG A 1 202 ? -53.410 35.555 -4.602 1.00 40.78 202 ARG A CA 1
ATOM 1644 C C . ARG A 1 202 ? -52.942 36.970 -4.901 1.00 40.78 202 ARG A C 1
ATOM 1646 O O . ARG A 1 202 ? -52.018 37.429 -4.200 1.00 40.78 202 ARG A O 1
#